Protein AF-A0A0F9B6I9-F1 (afdb_monomer_lite)

Secondary structure (DSSP, 8-state):
--HHHHHHHHHHHHH----HHHHHHHHHS-STTS-HHHHHHHHHHHH-GGGTT-HHHHHHHHHHHTT--TTTS-HHHHHHHHHHHHHHHHHHHHHHHHHHHH-PPPPPPP----S--S----HHHHHHHHHHHHHHHHHHHHHTSEEEEEPTT-SSEEEEEEPPHHHHHHHHHHHHHHHHHTT----HHHHHHHHHHHHHHHHHHHHHHHHHHHHHHHHHHHHHHHHHHHS---GGG----PPPPPPP---HHHHHHHHHHHHHHHTT-

Radius of gyration: 37.31 Å; chains: 1; bounding box: 55×115×75 Å

Sequence (269 aa):
VNDNIALFNEFVKETGNSDFGVFKTINSTDIASMESMQALVTLAVLKTPALAGQEANLKKNFERKYNLDPENVDEAELAINKVGLLQDGEEAKKSLLEVKSKLKMPEPPEETPAVGGPKELTTEEKQSLQTEWGKIAAKIGETYGTIPIPMKDSKEPVLSYQIDGEIQKAAVQGAVAYCVQNQMELNEDNVKRVAGIMQNQLLVKELPNIVHSVFEKARSLTEEQVTALYDNPSPSKNTDTPPTPPVPVLTPEEEGQKKAFDLEMDGRQ

Structure (mmCIF, N/CA/C/O backbone):
data_AF-A0A0F9B6I9-F1
#
_entry.id   AF-A0A0F9B6I9-F1
#
loop_
_atom_site.group_PDB
_atom_site.id
_atom_site.type_symbol
_atom_site.label_atom_id
_atom_site.label_alt_id
_atom_site.label_comp_id
_atom_site.label_asym_id
_atom_site.label_entity_id
_atom_site.label_seq_id
_atom_site.pdbx_PDB_ins_code
_atom_site.Cartn_x
_atom_site.Cartn_y
_atom_site.Cartn_z
_atom_site.occupancy
_atom_site.B_iso_or_equiv
_atom_site.auth_seq_id
_atom_site.auth_comp_id
_atom_site.auth_asym_id
_atom_site.auth_atom_id
_atom_site.pdbx_PDB_model_num
ATOM 1 N N . VAL A 1 1 ? -6.163 13.535 3.202 1.00 48.22 1 VAL A N 1
ATOM 2 C CA . VAL A 1 1 ? -6.416 12.626 2.057 1.00 48.22 1 VAL A CA 1
ATOM 3 C C . VAL A 1 1 ? -5.092 12.490 1.319 1.00 48.22 1 VAL A C 1
ATOM 5 O O . VAL A 1 1 ? -4.362 13.464 1.299 1.00 48.22 1 VAL A O 1
ATOM 8 N N . ASN A 1 2 ? -4.692 11.293 0.883 1.00 69.44 2 ASN A N 1
ATOM 9 C CA . ASN A 1 2 ? -3.365 11.082 0.291 1.00 69.44 2 ASN A CA 1
ATOM 10 C C . ASN A 1 2 ? -3.400 11.538 -1.174 1.00 69.44 2 ASN A C 1
ATOM 12 O O . ASN A 1 2 ? -4.025 10.871 -1.997 1.00 69.44 2 ASN A O 1
ATOM 16 N N . ASP A 1 3 ? -2.768 12.667 -1.483 1.00 69.81 3 ASP A N 1
ATOM 17 C CA . ASP A 1 3 ? -2.822 13.326 -2.799 1.00 69.81 3 ASP A CA 1
ATOM 18 C C . ASP A 1 3 ? -2.385 12.400 -3.949 1.00 69.81 3 ASP A C 1
ATOM 20 O O . ASP A 1 3 ? -2.924 12.464 -5.052 1.00 69.81 3 ASP A O 1
ATOM 24 N N . ASN A 1 4 ? -1.498 11.439 -3.666 1.00 72.06 4 ASN A N 1
ATOM 25 C CA . ASN A 1 4 ? -1.085 10.416 -4.629 1.00 72.06 4 ASN A CA 1
ATOM 26 C C . ASN A 1 4 ? -2.213 9.450 -5.017 1.00 72.06 4 ASN A C 1
ATOM 28 O O . ASN A 1 4 ? -2.235 8.969 -6.145 1.00 72.06 4 ASN A O 1
ATOM 32 N N . ILE A 1 5 ? -3.148 9.163 -4.106 1.00 79.38 5 ILE A N 1
ATOM 33 C CA . ILE A 1 5 ? -4.307 8.304 -4.390 1.00 79.38 5 ILE A CA 1
ATOM 34 C C . ILE A 1 5 ? -5.308 9.059 -5.271 1.00 79.38 5 ILE A C 1
ATOM 36 O O . ILE A 1 5 ? -5.868 8.477 -6.194 1.00 79.38 5 ILE A O 1
ATOM 40 N N . ALA A 1 6 ? -5.501 10.359 -5.029 1.00 79.25 6 ALA A N 1
ATOM 41 C CA . ALA A 1 6 ? -6.373 11.193 -5.856 1.00 79.25 6 ALA A CA 1
ATOM 42 C C . ALA A 1 6 ? -5.828 11.340 -7.288 1.00 79.25 6 ALA A C 1
ATOM 44 O O . ALA A 1 6 ? -6.563 11.120 -8.249 1.00 79.25 6 ALA A O 1
ATOM 45 N N . LEU A 1 7 ? -4.528 11.617 -7.429 1.00 81.19 7 LEU A N 1
ATOM 46 C CA . LEU A 1 7 ? -3.840 11.661 -8.724 1.00 81.19 7 LEU A CA 1
ATOM 47 C C . LEU A 1 7 ? -3.862 10.311 -9.444 1.00 81.19 7 LEU A C 1
ATOM 49 O O . LEU A 1 7 ? -4.037 10.270 -10.659 1.00 81.19 7 LEU A O 1
ATOM 53 N N . PHE A 1 8 ? -3.709 9.208 -8.708 1.00 84.88 8 PHE A N 1
ATOM 54 C CA . PHE A 1 8 ? -3.807 7.877 -9.296 1.00 84.88 8 PHE A CA 1
ATOM 55 C C . PHE A 1 8 ? -5.224 7.586 -9.803 1.00 84.88 8 PHE A C 1
ATOM 57 O O . PHE A 1 8 ? -5.378 7.091 -10.911 1.00 84.88 8 PHE A O 1
ATOM 64 N N . ASN A 1 9 ? -6.265 7.949 -9.053 1.00 82.81 9 ASN A N 1
ATOM 65 C CA . ASN A 1 9 ? -7.647 7.760 -9.499 1.00 82.81 9 ASN A CA 1
ATOM 66 C C . ASN A 1 9 ? -7.968 8.574 -10.765 1.00 82.81 9 ASN A C 1
ATOM 68 O O . ASN A 1 9 ? -8.612 8.047 -11.671 1.00 82.81 9 ASN A O 1
ATOM 72 N N . GLU A 1 10 ? -7.488 9.818 -10.866 1.00 81.88 10 GLU A N 1
ATOM 73 C CA . GLU A 1 10 ? -7.608 10.600 -12.108 1.00 81.88 10 GLU A CA 1
ATOM 74 C C . GLU A 1 10 ? -6.779 9.993 -13.246 1.00 81.88 10 GLU A C 1
ATOM 76 O O . GLU A 1 10 ? -7.248 9.928 -14.377 1.00 81.88 10 GLU A O 1
ATOM 81 N N . PHE A 1 11 ? -5.599 9.440 -12.959 1.00 85.94 11 PHE A N 1
ATOM 82 C CA . PHE A 1 11 ? -4.828 8.693 -13.953 1.00 85.94 11 PHE A CA 1
ATOM 83 C C . PHE A 1 11 ? -5.593 7.493 -14.512 1.00 85.94 11 PHE A C 1
ATOM 85 O O . PHE A 1 11 ? -5.658 7.331 -15.732 1.00 85.94 11 PHE A O 1
ATOM 92 N N . VAL A 1 12 ? -6.219 6.688 -13.652 1.00 86.31 12 VAL A N 1
ATOM 93 C CA . VAL A 1 12 ? -7.050 5.556 -14.086 1.00 86.31 12 VAL A CA 1
ATOM 94 C C . VAL A 1 12 ? -8.232 6.041 -14.927 1.00 86.31 12 VAL A C 1
ATOM 96 O O . VAL A 1 12 ? -8.558 5.421 -15.936 1.00 86.31 12 VAL A O 1
ATOM 99 N N . LYS A 1 13 ? -8.853 7.160 -14.550 1.00 84.56 13 LYS A N 1
ATOM 100 C CA . LYS A 1 13 ? -10.000 7.741 -15.259 1.00 84.56 13 LYS A CA 1
ATOM 101 C C . LYS A 1 13 ? -9.634 8.294 -16.640 1.00 84.56 13 LYS A C 1
ATOM 103 O O . LYS A 1 13 ? -10.346 8.020 -17.600 1.00 84.56 13 LYS A O 1
ATOM 108 N N . GLU A 1 14 ? -8.527 9.023 -16.748 1.00 82.75 14 GLU A N 1
ATOM 109 C CA . GLU A 1 14 ? -8.075 9.644 -18.001 1.00 82.75 14 GLU A CA 1
ATOM 110 C C . GLU A 1 14 ? -7.455 8.637 -18.977 1.00 82.75 14 GLU A C 1
ATOM 112 O O . GLU A 1 14 ? -7.552 8.798 -20.193 1.00 82.75 14 GLU A O 1
ATOM 117 N N . THR A 1 15 ? -6.795 7.597 -18.462 1.00 81.44 15 THR A N 1
ATOM 118 C CA . THR A 1 15 ? -6.011 6.668 -19.295 1.00 81.44 15 THR A CA 1
ATOM 119 C C . THR A 1 15 ? -6.634 5.281 -19.426 1.00 81.44 15 THR A C 1
ATOM 121 O O . THR A 1 15 ? -6.237 4.519 -20.305 1.00 81.44 15 THR A O 1
ATOM 124 N N . GLY A 1 16 ? -7.587 4.924 -18.559 1.00 81.00 16 GLY A N 1
ATOM 125 C CA . GLY A 1 16 ? -8.128 3.566 -18.451 1.00 81.00 16 GLY A CA 1
ATOM 126 C C . GLY A 1 16 ? -7.123 2.542 -17.909 1.00 81.00 16 GLY A C 1
ATOM 127 O O . GLY A 1 16 ? -7.419 1.347 -17.898 1.00 81.00 16 GLY A O 1
ATOM 128 N N . ASN A 1 17 ? -5.934 2.980 -17.481 1.00 81.69 17 ASN A N 1
ATOM 129 C CA . ASN A 1 17 ? -4.853 2.113 -17.040 1.00 81.69 17 ASN A CA 1
ATOM 130 C C . ASN A 1 17 ? -4.750 2.108 -15.509 1.00 81.69 17 ASN A C 1
ATOM 132 O O . ASN A 1 17 ? -4.523 3.143 -14.891 1.00 81.69 17 ASN A O 1
ATOM 136 N N . SER A 1 18 ? -4.901 0.931 -14.899 1.00 84.38 18 SER A N 1
ATOM 137 C CA . SER A 1 18 ? -4.807 0.725 -13.448 1.00 84.38 18 SER A CA 1
ATOM 138 C C . SER A 1 18 ? -3.420 0.292 -12.966 1.00 84.38 18 SER A C 1
ATOM 140 O O . SER A 1 18 ? -3.276 -0.115 -11.813 1.00 84.38 18 SER A O 1
ATOM 142 N N . ASP A 1 19 ? -2.402 0.332 -13.824 1.00 82.88 19 ASP A N 1
ATOM 143 C CA . ASP A 1 19 ? -1.039 -0.022 -13.451 1.00 82.88 19 ASP A CA 1
ATOM 144 C C . ASP A 1 19 ? -0.360 1.117 -12.676 1.00 82.88 19 ASP A C 1
ATOM 146 O O . ASP A 1 19 ? -0.088 2.210 -13.189 1.00 82.88 19 ASP A O 1
ATOM 150 N N . PHE A 1 20 ? -0.061 0.847 -11.406 1.00 82.25 20 PHE A N 1
ATOM 151 C CA . PHE A 1 20 ? 0.582 1.820 -10.526 1.00 82.25 20 PHE A CA 1
ATOM 152 C C . PHE A 1 20 ? 2.050 2.089 -10.901 1.00 82.25 20 PHE A C 1
ATOM 154 O O . PHE A 1 20 ? 2.570 3.170 -10.620 1.00 82.25 20 PHE A O 1
ATOM 161 N N . GLY A 1 21 ? 2.733 1.138 -11.545 1.00 82.00 21 GLY A N 1
ATOM 162 C CA . GLY A 1 21 ? 4.111 1.287 -12.015 1.00 82.00 21 GLY A CA 1
ATOM 163 C C . GLY A 1 21 ? 4.232 2.289 -13.165 1.00 82.00 21 GLY A C 1
ATOM 164 O O . GLY A 1 21 ? 5.115 3.155 -13.138 1.00 82.00 21 GLY A O 1
ATOM 165 N N . VAL A 1 22 ? 3.306 2.239 -14.124 1.00 82.75 22 VAL A N 1
ATOM 166 C CA . VAL A 1 22 ? 3.202 3.208 -15.227 1.00 82.75 22 VAL A CA 1
ATOM 167 C C . VAL A 1 22 ? 2.864 4.593 -14.689 1.00 82.75 22 VAL A C 1
ATOM 169 O O . VAL A 1 22 ? 3.555 5.558 -15.018 1.00 82.75 22 VAL A O 1
ATOM 172 N N . PHE A 1 23 ? 1.870 4.689 -13.799 1.00 86.44 23 PHE A N 1
ATOM 173 C CA . PHE A 1 23 ? 1.540 5.941 -13.116 1.00 86.44 23 PHE A CA 1
ATOM 174 C C . PHE A 1 23 ? 2.760 6.540 -12.412 1.00 86.44 23 PHE A C 1
ATOM 176 O O . PHE A 1 23 ? 3.093 7.710 -12.610 1.00 86.44 23 PHE A O 1
ATOM 183 N N . LYS A 1 24 ? 3.465 5.729 -11.615 1.00 85.25 24 LYS A N 1
ATOM 184 C CA . LYS A 1 24 ? 4.650 6.171 -10.880 1.00 85.25 24 LYS A CA 1
ATOM 185 C C . LYS A 1 24 ? 5.739 6.653 -11.833 1.00 85.25 24 LYS A C 1
ATOM 187 O O . LYS A 1 24 ? 6.321 7.705 -11.582 1.00 85.25 24 LYS A O 1
ATOM 192 N N . THR A 1 25 ? 5.989 5.935 -12.924 1.00 84.00 25 THR A N 1
ATOM 193 C CA . THR A 1 25 ? 6.987 6.310 -13.937 1.00 84.00 25 THR A CA 1
ATOM 194 C C . THR A 1 25 ? 6.638 7.649 -14.591 1.00 84.00 25 THR A C 1
ATOM 196 O O . THR A 1 25 ? 7.467 8.551 -14.625 1.00 84.00 25 THR A O 1
ATOM 199 N N . ILE A 1 26 ? 5.391 7.844 -15.023 1.00 85.06 26 ILE A N 1
ATOM 200 C CA . ILE A 1 26 ? 4.946 9.098 -15.654 1.00 85.06 26 ILE A CA 1
ATOM 201 C C . ILE A 1 26 ? 5.006 10.271 -14.662 1.00 85.06 26 ILE A C 1
ATOM 203 O O . ILE A 1 26 ? 5.469 11.363 -15.003 1.00 85.06 26 ILE A O 1
ATOM 207 N N . ASN A 1 27 ? 4.571 10.059 -13.418 1.00 82.94 27 ASN A N 1
ATOM 208 C CA . ASN A 1 27 ? 4.441 11.140 -12.446 1.00 82.94 27 ASN A CA 1
ATOM 209 C C . ASN A 1 27 ? 5.788 11.534 -11.809 1.00 82.94 27 ASN A C 1
ATOM 211 O O . ASN A 1 27 ? 6.085 12.723 -11.688 1.00 82.94 27 ASN A O 1
ATOM 215 N N . SER A 1 28 ? 6.634 10.557 -11.463 1.00 80.38 28 SER A N 1
ATOM 216 C CA . SER A 1 28 ? 7.896 10.793 -10.739 1.00 80.38 28 SER A CA 1
ATOM 217 C C . SER A 1 28 ? 9.118 11.021 -11.627 1.00 80.38 28 SER A C 1
ATOM 219 O O . SER A 1 28 ? 10.093 11.606 -11.162 1.00 80.38 28 SER A O 1
ATOM 221 N N . THR A 1 29 ? 9.089 10.591 -12.891 1.00 83.00 29 THR A N 1
ATOM 222 C CA . THR A 1 29 ? 10.205 10.798 -13.822 1.00 83.00 29 THR A CA 1
ATOM 223 C C . THR A 1 29 ? 10.032 12.100 -14.604 1.00 83.00 29 THR A C 1
ATOM 225 O O . THR A 1 29 ? 8.918 12.497 -14.968 1.00 83.00 29 THR A O 1
ATOM 228 N N . ASP A 1 30 ? 11.145 12.781 -14.871 1.00 86.50 30 ASP A N 1
ATOM 229 C CA . ASP A 1 30 ? 11.189 13.855 -15.858 1.00 86.50 30 ASP A CA 1
ATOM 230 C C . ASP A 1 30 ? 11.130 13.245 -17.269 1.00 86.50 30 ASP A C 1
ATOM 232 O O . ASP A 1 30 ? 12.075 12.622 -17.746 1.00 86.50 30 ASP A O 1
ATOM 236 N N . ILE A 1 31 ? 9.976 13.380 -17.928 1.00 85.88 31 ILE A N 1
ATOM 237 C CA . ILE A 1 31 ? 9.705 12.741 -19.224 1.00 85.88 31 ILE A CA 1
ATOM 238 C C . ILE A 1 31 ? 10.594 13.331 -20.328 1.00 85.88 31 ILE A C 1
ATOM 240 O O . ILE A 1 31 ? 10.939 12.623 -21.273 1.00 85.88 31 ILE A O 1
ATOM 244 N N . ALA A 1 32 ? 11.010 14.596 -20.206 1.00 84.19 32 ALA A N 1
ATOM 245 C CA . ALA A 1 32 ? 11.866 15.236 -21.202 1.00 84.19 32 ALA A CA 1
ATOM 246 C C . ALA A 1 32 ? 13.260 14.583 -21.263 1.00 84.19 32 ALA A C 1
ATOM 248 O O . ALA A 1 32 ? 13.809 14.385 -22.351 1.00 84.19 32 ALA A O 1
ATOM 249 N N . SER A 1 33 ? 13.795 14.184 -20.105 1.00 85.44 33 SER A N 1
ATOM 250 C CA . SER A 1 33 ? 15.092 13.508 -19.974 1.00 85.44 33 SER A CA 1
ATOM 251 C C . SER A 1 33 ? 15.019 11.976 -20.038 1.00 85.44 33 SER A C 1
ATOM 253 O O . SER A 1 33 ? 16.053 11.316 -19.955 1.00 85.44 33 SER A O 1
ATOM 255 N N . MET A 1 34 ? 13.830 11.393 -20.233 1.00 88.69 34 MET A N 1
ATOM 256 C CA . MET A 1 34 ? 13.657 9.943 -20.368 1.00 88.69 34 MET A CA 1
ATOM 257 C C . MET A 1 34 ? 14.364 9.405 -21.624 1.00 88.69 34 MET A C 1
ATOM 259 O O . MET A 1 34 ? 14.383 10.051 -22.672 1.00 88.69 34 MET A O 1
ATOM 263 N N . GLU A 1 35 ? 14.923 8.197 -21.562 1.00 92.31 35 GLU A N 1
ATOM 264 C CA . GLU A 1 35 ? 15.479 7.551 -22.755 1.00 92.31 35 GLU A CA 1
ATOM 265 C C . GLU A 1 35 ? 14.371 7.186 -23.759 1.00 92.31 35 GLU A C 1
ATOM 267 O O . GLU A 1 35 ? 13.307 6.699 -23.377 1.00 92.31 35 GLU A O 1
ATOM 272 N N . SER A 1 36 ? 14.625 7.353 -25.062 1.00 91.25 36 SER A N 1
ATOM 273 C CA . SER A 1 36 ? 13.645 7.100 -26.135 1.00 91.25 36 SER A CA 1
ATOM 274 C C . SER A 1 36 ? 13.056 5.686 -26.110 1.00 91.25 36 SER A C 1
ATOM 276 O O . SER A 1 36 ? 11.851 5.506 -26.283 1.00 91.25 36 SER A O 1
ATOM 278 N N . MET A 1 37 ? 13.886 4.679 -25.823 1.00 91.38 37 MET A N 1
ATOM 279 C CA . MET A 1 37 ? 13.437 3.291 -25.678 1.00 91.38 37 MET A CA 1
ATOM 280 C C . MET A 1 37 ? 12.486 3.127 -24.485 1.00 91.38 37 MET A C 1
ATOM 282 O O . MET A 1 37 ? 11.446 2.479 -24.589 1.00 91.38 37 MET A O 1
ATOM 286 N N . GLN A 1 38 ? 12.819 3.742 -23.350 1.00 91.00 38 GLN A N 1
ATOM 287 C CA . GLN A 1 38 ? 11.993 3.692 -22.148 1.00 91.00 38 GLN A CA 1
ATOM 288 C C . GLN A 1 38 ? 10.663 4.433 -22.347 1.00 91.00 38 GLN A C 1
ATOM 290 O O . GLN A 1 38 ? 9.624 3.938 -21.905 1.00 91.00 38 GLN A O 1
ATOM 295 N N . ALA A 1 39 ? 10.669 5.564 -23.058 1.00 91.06 39 ALA A N 1
ATOM 296 C CA . ALA A 1 39 ? 9.458 6.304 -23.408 1.00 91.06 39 ALA A CA 1
ATOM 297 C C . ALA A 1 39 ? 8.510 5.462 -24.278 1.00 91.06 39 ALA A C 1
ATOM 299 O O . ALA A 1 39 ? 7.310 5.405 -24.006 1.00 91.06 39 ALA A O 1
ATOM 300 N N . LEU A 1 40 ? 9.045 4.737 -25.266 1.00 91.94 40 LEU A N 1
ATOM 301 C CA . LEU A 1 40 ? 8.261 3.839 -26.120 1.00 91.94 40 LEU A CA 1
ATOM 302 C C . LEU A 1 40 ? 7.634 2.679 -25.346 1.00 91.94 40 LEU A C 1
ATOM 304 O O . LEU A 1 40 ? 6.446 2.403 -25.511 1.00 91.94 40 LEU A O 1
ATOM 308 N N . VAL A 1 41 ? 8.407 2.026 -24.475 1.00 92.31 41 VAL A N 1
ATOM 309 C CA . VAL A 1 41 ? 7.897 0.939 -23.626 1.00 92.31 41 VAL A CA 1
ATOM 310 C C . VAL A 1 41 ? 6.814 1.459 -22.682 1.00 92.31 41 VAL A C 1
ATOM 312 O O . VAL A 1 41 ? 5.734 0.876 -22.613 1.00 92.31 41 VAL A O 1
ATOM 315 N N . THR A 1 42 ? 7.054 2.595 -22.025 1.00 89.25 42 THR A N 1
ATOM 316 C CA . THR A 1 42 ? 6.089 3.209 -21.099 1.00 89.25 42 THR A CA 1
ATOM 317 C C . THR A 1 42 ? 4.790 3.579 -21.818 1.00 89.25 42 THR A C 1
ATOM 319 O O . THR A 1 42 ? 3.706 3.295 -21.313 1.00 89.25 42 THR A O 1
ATOM 322 N N . LEU A 1 43 ? 4.871 4.140 -23.030 1.00 91.75 43 LEU A N 1
ATOM 323 C CA . LEU A 1 43 ? 3.693 4.445 -23.843 1.00 91.75 43 LEU A CA 1
ATOM 324 C C . LEU A 1 43 ? 2.950 3.180 -24.300 1.00 91.75 43 LEU A C 1
ATOM 326 O O . LEU A 1 43 ? 1.720 3.178 -24.351 1.00 91.75 43 LEU A O 1
ATOM 330 N N . ALA A 1 44 ? 3.672 2.112 -24.642 1.00 90.19 44 ALA A N 1
ATOM 331 C CA . ALA A 1 44 ? 3.072 0.850 -25.066 1.00 90.19 44 ALA A CA 1
ATOM 332 C C . ALA A 1 44 ? 2.267 0.197 -23.933 1.00 90.19 44 ALA A C 1
ATOM 334 O O . ALA A 1 44 ? 1.124 -0.206 -24.161 1.00 90.19 44 ALA A O 1
ATOM 335 N N . VAL A 1 45 ? 2.819 0.162 -22.714 1.00 89.31 45 VAL A N 1
ATOM 336 C CA . VAL A 1 45 ? 2.096 -0.325 -21.526 1.00 89.31 45 VAL A CA 1
ATOM 337 C C . VAL A 1 45 ? 0.938 0.610 -21.181 1.00 89.31 45 VAL A C 1
ATOM 339 O O . VAL A 1 45 ? -0.147 0.135 -20.853 1.00 89.31 45 VAL A O 1
ATOM 342 N N . LEU A 1 46 ? 1.115 1.929 -21.330 1.00 89.00 46 LEU A N 1
ATOM 343 C CA . LEU A 1 46 ? 0.038 2.894 -21.112 1.00 89.00 46 LEU A CA 1
ATOM 344 C C . LEU A 1 46 ? -1.170 2.615 -22.020 1.00 89.00 46 LEU A C 1
ATOM 346 O O . LEU A 1 46 ? -2.290 2.527 -21.525 1.00 89.00 46 LEU A O 1
ATOM 350 N N . LYS A 1 47 ? -0.934 2.443 -23.328 1.00 88.00 47 LYS A N 1
ATOM 351 C CA . LYS A 1 47 ? -1.978 2.177 -24.336 1.00 88.00 47 LYS A CA 1
ATOM 352 C C . LYS A 1 47 ? -2.565 0.769 -24.242 1.00 88.00 47 LYS A C 1
ATOM 354 O O . LYS A 1 47 ? -3.706 0.565 -24.643 1.00 88.00 47 LYS A O 1
ATOM 359 N N . THR A 1 48 ? -1.786 -0.197 -23.755 1.00 88.94 48 THR A N 1
ATOM 360 C CA . THR A 1 48 ? -2.196 -1.601 -23.644 1.00 88.94 48 THR A CA 1
ATOM 361 C C . THR A 1 48 ? -1.854 -2.132 -22.249 1.00 88.94 48 THR A C 1
ATOM 363 O O . THR A 1 48 ? -0.810 -2.766 -22.075 1.00 88.94 48 THR A O 1
ATOM 366 N N . PRO A 1 49 ? -2.736 -1.927 -21.250 1.00 84.00 49 PRO A N 1
ATOM 367 C CA . PRO A 1 49 ? -2.463 -2.300 -19.858 1.00 84.00 49 PRO A CA 1
ATOM 368 C C . PRO A 1 49 ? -2.131 -3.787 -19.658 1.00 84.00 49 PRO A C 1
ATOM 370 O O . PRO A 1 49 ? -1.385 -4.142 -18.754 1.00 84.00 49 PRO A O 1
ATOM 373 N N . ALA A 1 50 ? -2.625 -4.667 -20.537 1.00 85.62 50 ALA A N 1
ATOM 374 C CA . ALA A 1 50 ? -2.327 -6.102 -20.515 1.00 85.62 50 ALA A CA 1
ATOM 375 C C . ALA A 1 50 ? -0.836 -6.446 -20.722 1.00 85.62 50 ALA A C 1
ATOM 377 O O . ALA A 1 50 ? -0.438 -7.587 -20.495 1.00 85.62 50 ALA A O 1
ATOM 378 N N . LEU A 1 51 ? -0.020 -5.486 -21.169 1.00 85.19 51 LEU A N 1
ATOM 379 C CA . LEU A 1 51 ? 1.423 -5.648 -21.364 1.00 85.19 51 LEU A CA 1
ATOM 380 C C . LEU A 1 51 ? 2.246 -5.233 -20.133 1.00 85.19 51 LEU A C 1
ATOM 382 O O . LEU A 1 51 ? 3.475 -5.293 -20.181 1.00 85.19 51 LEU A O 1
ATOM 386 N N . ALA A 1 52 ? 1.596 -4.822 -19.040 1.00 84.31 52 ALA A N 1
ATOM 387 C CA . ALA A 1 52 ? 2.266 -4.554 -17.771 1.00 84.31 52 ALA A CA 1
ATOM 388 C C . ALA A 1 52 ? 3.014 -5.801 -17.266 1.00 84.31 52 ALA A C 1
ATOM 390 O O . ALA A 1 52 ? 2.521 -6.928 -17.376 1.00 84.31 52 ALA A O 1
ATOM 391 N N . GLY A 1 53 ? 4.232 -5.615 -16.753 1.00 83.25 53 GLY A N 1
ATOM 392 C CA . GLY A 1 53 ? 5.127 -6.708 -16.360 1.00 83.25 53 GLY A CA 1
ATOM 393 C C . GLY A 1 53 ? 5.845 -7.398 -17.530 1.00 83.25 53 GLY A C 1
ATOM 394 O O . GLY A 1 53 ? 6.615 -8.336 -17.311 1.00 83.25 53 GLY A O 1
ATOM 395 N N . GLN A 1 54 ? 5.609 -6.966 -18.777 1.00 89.00 54 GLN A N 1
ATOM 396 C CA . GLN A 1 54 ? 6.284 -7.470 -19.981 1.00 89.00 54 GLN A CA 1
ATOM 397 C C . GLN A 1 54 ? 7.234 -6.436 -20.607 1.00 89.00 54 GLN A C 1
ATOM 399 O O . GLN A 1 54 ? 7.582 -6.532 -21.787 1.00 89.00 54 GLN A O 1
ATOM 404 N N . GLU A 1 55 ? 7.701 -5.461 -19.830 1.00 87.50 55 GLU A N 1
ATOM 405 C CA . GLU A 1 55 ? 8.531 -4.341 -20.288 1.00 87.50 55 GLU A CA 1
ATOM 406 C C . GLU A 1 55 ? 9.826 -4.825 -20.951 1.00 87.50 55 GLU A C 1
ATOM 408 O O . GLU A 1 55 ? 10.252 -4.282 -21.969 1.00 87.50 55 GLU A O 1
ATOM 413 N N . ALA A 1 56 ? 10.422 -5.902 -20.430 1.00 89.88 56 ALA A N 1
ATOM 414 C CA . ALA A 1 56 ? 11.608 -6.519 -21.018 1.00 89.88 56 ALA A CA 1
ATOM 415 C C . ALA A 1 56 ? 11.333 -7.124 -22.409 1.00 89.88 56 ALA A C 1
ATOM 417 O O . ALA A 1 56 ? 12.176 -7.030 -23.302 1.00 89.88 56 ALA A O 1
ATOM 418 N N . ASN A 1 57 ? 10.151 -7.714 -22.619 1.00 89.56 57 ASN A N 1
ATOM 419 C CA . ASN A 1 57 ? 9.753 -8.268 -23.917 1.00 89.56 57 ASN A CA 1
ATOM 420 C C . ASN A 1 57 ? 9.411 -7.158 -24.913 1.00 89.56 57 ASN A C 1
ATOM 422 O O . ASN A 1 57 ? 9.767 -7.259 -26.086 1.00 89.56 57 ASN A O 1
ATOM 426 N N . LEU A 1 58 ? 8.773 -6.083 -24.444 1.00 89.25 58 LEU A N 1
ATOM 427 C CA . LEU A 1 58 ? 8.518 -4.882 -25.238 1.00 89.25 58 LEU A CA 1
ATOM 428 C C . LEU A 1 58 ? 9.817 -4.214 -25.682 1.00 89.25 58 LEU A C 1
ATOM 430 O O . LEU A 1 58 ? 9.961 -3.892 -26.858 1.00 89.25 58 LEU A O 1
ATOM 434 N N . LYS A 1 59 ? 10.788 -4.078 -24.774 1.00 90.50 59 LYS A N 1
ATOM 435 C CA . LYS A 1 59 ? 12.117 -3.554 -25.096 1.00 90.50 59 LYS A CA 1
ATOM 436 C C . LYS A 1 59 ? 12.785 -4.383 -26.196 1.00 90.50 59 LYS A C 1
ATOM 438 O O . LYS A 1 59 ? 13.165 -3.823 -27.217 1.00 90.50 59 LYS A O 1
ATOM 443 N N . LYS A 1 60 ? 12.811 -5.714 -26.054 1.00 89.56 60 LYS A N 1
ATOM 444 C CA . LYS A 1 60 ? 13.332 -6.624 -27.093 1.00 89.56 60 LYS A CA 1
ATOM 445 C C . LYS A 1 60 ? 12.568 -6.525 -28.415 1.00 89.56 60 LYS A C 1
ATOM 447 O O . LYS A 1 60 ? 13.160 -6.657 -29.483 1.00 89.56 60 LYS A O 1
ATOM 452 N N . ASN A 1 61 ? 11.252 -6.315 -28.371 1.00 89.69 61 ASN A N 1
ATOM 453 C CA . ASN A 1 61 ? 10.446 -6.118 -29.574 1.00 89.69 61 ASN A CA 1
ATOM 454 C C . ASN A 1 61 ? 10.863 -4.835 -30.307 1.00 89.69 61 ASN A C 1
ATOM 456 O O . ASN A 1 61 ? 11.114 -4.884 -31.507 1.00 89.69 61 ASN A O 1
ATOM 460 N N . PHE A 1 62 ? 11.029 -3.721 -29.589 1.00 91.38 62 PHE A N 1
ATOM 461 C CA . PHE A 1 62 ? 11.502 -2.468 -30.175 1.00 91.38 62 PHE A CA 1
ATOM 462 C C . PHE A 1 62 ? 12.952 -2.552 -30.663 1.00 91.38 62 PHE A C 1
ATOM 464 O O . PHE A 1 62 ? 13.242 -2.075 -31.755 1.00 91.38 62 PHE A O 1
ATOM 471 N N . GLU A 1 63 ? 13.844 -3.216 -29.927 1.00 88.75 63 GLU A N 1
ATOM 472 C CA . GLU A 1 63 ? 15.217 -3.490 -30.378 1.00 88.75 63 GLU A CA 1
ATOM 473 C C . GLU A 1 63 ? 15.237 -4.245 -31.713 1.00 88.75 63 GLU A C 1
ATOM 475 O O . GLU A 1 63 ? 16.004 -3.891 -32.607 1.00 88.75 63 GLU A O 1
ATOM 480 N N . ARG A 1 64 ? 14.333 -5.219 -31.894 1.00 88.19 64 ARG A N 1
ATOM 481 C CA . ARG A 1 64 ? 14.142 -5.915 -33.176 1.00 88.19 64 ARG A CA 1
ATOM 482 C C . ARG A 1 64 ? 13.486 -5.034 -34.240 1.00 88.19 64 ARG A C 1
ATOM 484 O O . ARG A 1 64 ? 13.912 -5.081 -35.387 1.00 88.19 64 ARG A O 1
ATOM 491 N N . LYS A 1 65 ? 12.472 -4.235 -33.881 1.00 88.69 65 LYS A N 1
ATOM 492 C CA . LYS A 1 65 ? 11.754 -3.326 -34.798 1.00 88.69 65 LYS A CA 1
ATOM 493 C C . LYS A 1 65 ? 12.708 -2.322 -35.445 1.00 88.69 65 LYS A C 1
ATOM 495 O O . LYS A 1 65 ? 12.602 -2.082 -36.641 1.00 88.69 65 LYS A O 1
ATOM 500 N N . TYR A 1 66 ? 13.618 -1.752 -34.658 1.00 88.38 66 TYR A N 1
ATOM 501 C CA . TYR A 1 66 ? 14.608 -0.789 -35.142 1.00 88.38 66 TYR A CA 1
ATOM 502 C C . TYR A 1 66 ? 15.944 -1.436 -35.508 1.00 88.38 66 TYR A C 1
ATOM 504 O O . TYR A 1 66 ? 16.868 -0.710 -35.827 1.00 88.38 66 TYR A O 1
ATOM 512 N N . ASN A 1 67 ? 16.072 -2.765 -35.456 1.00 86.12 67 ASN A N 1
ATOM 513 C CA . ASN A 1 67 ? 17.307 -3.475 -35.792 1.00 86.12 67 ASN A CA 1
ATOM 514 C C . ASN A 1 67 ? 18.553 -2.875 -35.098 1.00 86.12 67 ASN A C 1
ATOM 516 O O . ASN A 1 67 ? 19.500 -2.426 -35.742 1.00 86.12 67 ASN A O 1
ATOM 520 N N . LEU A 1 68 ? 18.511 -2.796 -33.763 1.00 83.81 68 LEU A N 1
ATOM 521 C CA . LEU A 1 68 ? 19.545 -2.149 -32.936 1.00 83.81 68 LEU A CA 1
ATOM 522 C C . LEU A 1 68 ? 20.658 -3.102 -32.487 1.00 83.81 68 LEU A C 1
ATOM 524 O O . LEU A 1 68 ? 21.378 -2.782 -31.544 1.00 83.81 68 LEU A O 1
ATOM 528 N N . ASP A 1 69 ? 20.769 -4.272 -33.112 1.00 83.62 69 ASP A N 1
ATOM 529 C CA . ASP A 1 69 ? 21.727 -5.296 -32.717 1.00 83.62 69 ASP A CA 1
ATOM 530 C C . ASP A 1 69 ? 23.132 -4.973 -33.263 1.00 83.62 69 ASP A C 1
ATOM 532 O O . ASP A 1 69 ? 23.352 -5.078 -34.473 1.00 83.62 69 ASP A O 1
ATOM 536 N N . PRO A 1 70 ? 24.092 -4.589 -32.401 1.00 77.06 70 PRO A N 1
ATOM 537 C CA . PRO A 1 70 ? 25.437 -4.217 -32.830 1.00 77.06 70 PRO A CA 1
ATOM 538 C C . PRO A 1 70 ? 26.261 -5.398 -33.351 1.00 77.06 70 PRO A C 1
ATOM 540 O O . PRO A 1 70 ? 27.302 -5.172 -33.961 1.00 77.06 70 PRO A O 1
ATOM 543 N N . GLU A 1 71 ? 25.834 -6.643 -33.120 1.00 84.44 71 GLU A N 1
ATOM 544 C CA . GLU A 1 71 ? 26.521 -7.826 -33.650 1.00 84.44 71 GLU A CA 1
ATOM 545 C C . GLU A 1 71 ? 26.109 -8.139 -35.095 1.00 84.44 71 GLU A C 1
ATOM 547 O O . GLU A 1 71 ? 26.852 -8.800 -35.820 1.00 84.44 71 GLU A O 1
ATOM 552 N N . ASN A 1 72 ? 24.937 -7.656 -35.519 1.00 78.38 72 ASN A N 1
ATOM 553 C CA . ASN A 1 72 ? 24.304 -8.027 -36.786 1.00 78.38 72 ASN A CA 1
ATOM 554 C C . ASN A 1 72 ? 24.122 -6.849 -37.759 1.00 78.38 72 ASN A C 1
ATOM 556 O O . ASN A 1 72 ? 23.661 -7.061 -38.881 1.00 78.38 72 ASN A O 1
ATOM 560 N N . VAL A 1 73 ? 24.473 -5.627 -37.350 1.00 82.69 73 VAL A N 1
ATOM 561 C CA . VAL A 1 73 ? 24.287 -4.393 -38.127 1.00 82.69 73 VAL A CA 1
ATOM 562 C C . VAL A 1 73 ? 25.565 -3.568 -38.084 1.00 82.69 73 VAL A C 1
ATOM 564 O O . VAL A 1 73 ? 26.186 -3.433 -37.029 1.00 82.69 73 VAL A O 1
ATOM 567 N N . ASP A 1 74 ? 25.967 -3.011 -39.226 1.00 87.25 74 ASP A N 1
ATOM 568 C CA . ASP A 1 74 ? 27.143 -2.148 -39.272 1.00 87.25 74 ASP A CA 1
ATOM 569 C C . ASP A 1 74 ? 26.926 -0.832 -38.498 1.00 87.25 74 ASP A C 1
ATOM 571 O O . ASP A 1 74 ? 25.804 -0.395 -38.244 1.00 87.25 74 ASP A O 1
ATOM 575 N N . GLU A 1 75 ? 28.017 -0.189 -38.080 1.00 82.19 75 GLU A N 1
ATOM 576 C CA . GLU A 1 75 ? 27.960 0.980 -37.194 1.00 82.19 75 GLU A CA 1
ATOM 577 C C . GLU A 1 75 ? 27.239 2.189 -37.825 1.00 82.19 75 GLU A C 1
ATOM 579 O O . GLU A 1 75 ? 26.580 2.961 -37.120 1.00 82.19 75 GLU A O 1
ATOM 584 N N . ALA A 1 76 ? 27.317 2.341 -39.152 1.00 80.31 76 ALA A N 1
ATOM 585 C CA . ALA A 1 76 ? 26.678 3.438 -39.873 1.00 80.31 76 ALA A CA 1
ATOM 586 C C . ALA A 1 76 ? 25.161 3.219 -39.993 1.00 80.31 76 ALA A C 1
ATOM 588 O O . ALA A 1 76 ? 24.375 4.139 -39.753 1.00 80.31 76 ALA A O 1
ATOM 589 N N . GLU A 1 77 ? 24.741 1.995 -40.297 1.00 80.81 77 GLU A N 1
ATOM 590 C CA . GLU A 1 77 ? 23.344 1.582 -40.359 1.00 80.81 77 GLU A CA 1
ATOM 591 C C . GLU A 1 77 ? 22.708 1.575 -38.961 1.00 80.81 77 GLU A C 1
ATOM 593 O O . GLU A 1 77 ? 21.587 2.051 -38.788 1.00 80.81 77 GLU A O 1
ATOM 598 N N . LEU A 1 78 ? 23.452 1.185 -37.923 1.00 82.75 78 LEU A N 1
ATOM 599 C CA . LEU A 1 78 ? 23.003 1.251 -36.531 1.00 82.75 78 LEU A CA 1
ATOM 600 C C . LEU A 1 78 ? 22.778 2.701 -36.071 1.00 82.75 78 LEU A C 1
ATOM 602 O O . LEU A 1 78 ? 21.820 2.985 -35.344 1.00 82.75 78 LEU A O 1
ATOM 606 N N . ALA A 1 79 ? 23.617 3.642 -36.517 1.00 82.12 79 ALA A N 1
ATOM 607 C CA . ALA A 1 79 ? 23.410 5.068 -36.273 1.00 82.12 79 ALA A CA 1
ATOM 608 C C . ALA A 1 79 ? 22.148 5.599 -36.975 1.00 82.12 79 ALA A C 1
ATOM 610 O O . ALA A 1 79 ? 21.389 6.350 -36.361 1.00 82.12 79 ALA A O 1
ATOM 611 N N . ILE A 1 80 ? 21.881 5.174 -38.215 1.00 85.00 80 ILE A N 1
ATOM 612 C CA . ILE A 1 80 ? 20.663 5.532 -38.966 1.00 85.00 80 ILE A CA 1
ATOM 613 C C . ILE A 1 80 ? 19.417 4.943 -38.295 1.00 85.00 80 ILE A C 1
ATOM 615 O O . ILE A 1 80 ? 18.432 5.646 -38.075 1.00 85.00 80 ILE A O 1
ATOM 619 N N . ASN A 1 81 ? 19.474 3.681 -37.885 1.00 82.31 81 ASN A N 1
ATOM 620 C CA . ASN A 1 81 ? 18.391 2.985 -37.197 1.00 82.31 81 ASN A CA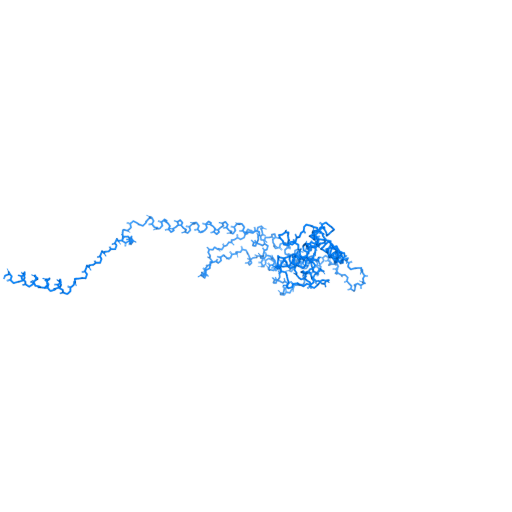 1
ATOM 621 C C . ASN A 1 81 ? 18.028 3.641 -35.857 1.00 82.31 81 ASN A C 1
ATOM 623 O O . ASN A 1 81 ? 16.850 3.766 -35.502 1.00 82.31 81 ASN A O 1
ATOM 627 N N . LYS A 1 82 ? 19.035 4.151 -35.137 1.00 86.12 82 LYS A N 1
ATOM 628 C CA . LYS A 1 82 ? 18.827 4.962 -33.932 1.00 86.12 82 LYS A CA 1
ATOM 629 C C . LYS A 1 82 ? 18.071 6.259 -34.215 1.00 86.12 82 LYS A C 1
ATOM 631 O O . LYS A 1 82 ? 17.363 6.714 -33.325 1.00 86.12 82 LYS A O 1
ATOM 636 N N . VAL A 1 83 ? 18.149 6.838 -35.416 1.00 86.25 83 VAL A N 1
ATOM 637 C CA . VAL A 1 83 ? 17.365 8.040 -35.761 1.00 86.25 83 VAL A CA 1
ATOM 638 C C . VAL A 1 83 ? 15.867 7.744 -35.708 1.00 86.25 83 VAL A C 1
ATOM 640 O O . VAL A 1 83 ? 15.126 8.525 -35.115 1.00 86.25 83 VAL A O 1
ATOM 643 N N . GLY A 1 84 ? 15.427 6.599 -36.240 1.00 83.94 84 GLY A N 1
ATOM 644 C CA . GLY A 1 84 ? 14.024 6.175 -36.160 1.00 83.94 84 GLY A CA 1
ATOM 645 C C . GLY A 1 84 ? 13.567 5.933 -34.718 1.00 83.94 84 GLY A C 1
ATOM 646 O O . GLY A 1 84 ? 12.504 6.399 -34.318 1.00 83.94 84 GLY A O 1
ATOM 647 N N . LEU A 1 85 ? 14.411 5.294 -33.896 1.00 89.88 85 LEU A N 1
ATOM 648 C CA . LEU A 1 85 ? 14.152 5.138 -32.459 1.00 89.88 85 LEU A CA 1
ATOM 649 C C . LEU A 1 85 ? 14.020 6.493 -31.748 1.00 89.88 85 LEU A C 1
ATOM 651 O O . LEU A 1 85 ? 13.166 6.652 -30.876 1.00 89.88 85 LEU A O 1
ATOM 655 N N . LEU A 1 86 ? 14.888 7.451 -32.078 1.00 89.25 86 LEU A N 1
ATOM 656 C CA . LEU A 1 86 ? 14.871 8.782 -31.480 1.00 89.25 86 LEU A CA 1
ATOM 657 C C . LEU A 1 86 ? 13.602 9.542 -31.871 1.00 89.25 86 LEU A C 1
ATOM 659 O O . LEU A 1 86 ? 12.973 10.117 -30.990 1.00 89.25 86 LEU A O 1
ATOM 663 N N . GLN A 1 87 ? 13.195 9.496 -33.143 1.00 90.38 87 GLN A N 1
ATOM 664 C CA . GLN A 1 87 ? 11.963 10.129 -33.626 1.00 90.38 87 GLN A CA 1
ATOM 665 C C . GLN A 1 87 ? 10.719 9.558 -32.936 1.00 90.38 87 GLN A C 1
ATOM 667 O O . GLN A 1 87 ? 10.001 10.304 -32.268 1.00 90.38 87 GLN A O 1
ATOM 672 N N . ASP A 1 88 ? 10.517 8.238 -33.003 1.00 89.69 88 ASP A N 1
ATOM 673 C CA . ASP A 1 88 ? 9.379 7.570 -32.355 1.00 89.69 88 ASP A CA 1
ATOM 674 C C . ASP A 1 88 ? 9.433 7.760 -30.821 1.00 89.69 88 ASP A C 1
ATOM 676 O O . ASP A 1 88 ? 8.406 7.875 -30.150 1.00 89.69 88 ASP A O 1
ATOM 680 N N . GLY A 1 89 ? 10.638 7.835 -30.248 1.00 89.50 89 GLY A N 1
ATOM 681 C CA . GLY A 1 89 ? 10.859 8.135 -28.836 1.00 89.50 89 GLY A CA 1
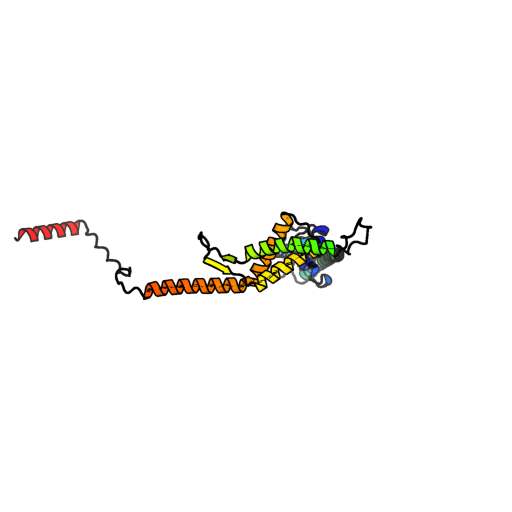ATOM 682 C C . GLY A 1 89 ? 10.446 9.549 -28.433 1.00 89.50 89 GLY A C 1
ATOM 683 O O . GLY A 1 89 ? 9.823 9.715 -27.388 1.00 89.50 89 GLY A O 1
ATOM 684 N N . GLU A 1 90 ? 10.747 10.562 -29.244 1.00 89.69 90 GLU A N 1
ATOM 685 C CA . GLU A 1 90 ? 10.311 11.945 -29.006 1.00 89.69 90 GLU A CA 1
ATOM 686 C C . GLU A 1 90 ? 8.789 12.090 -29.146 1.00 89.69 90 GLU A C 1
ATOM 688 O O . GLU A 1 90 ? 8.147 12.741 -28.317 1.00 89.69 90 GLU A O 1
ATOM 693 N N . GLU A 1 91 ? 8.174 11.409 -30.116 1.00 91.38 91 GLU A N 1
ATOM 694 C CA . GLU A 1 91 ? 6.710 11.325 -30.207 1.00 91.38 91 GLU A CA 1
ATOM 695 C C . GLU A 1 91 ? 6.099 10.656 -28.970 1.00 91.38 91 GLU A C 1
ATOM 697 O O . GLU A 1 91 ? 5.067 11.102 -28.446 1.00 91.38 91 GLU A O 1
ATOM 702 N N . ALA A 1 92 ? 6.758 9.612 -28.459 1.00 90.00 92 ALA A N 1
ATOM 703 C CA . ALA A 1 92 ? 6.326 8.944 -27.246 1.00 90.00 92 ALA A CA 1
ATOM 704 C C . ALA A 1 92 ? 6.453 9.845 -26.015 1.00 90.00 92 ALA A C 1
ATOM 706 O O . ALA A 1 92 ? 5.501 9.941 -25.240 1.00 90.00 92 ALA A O 1
ATOM 707 N N . LYS A 1 93 ? 7.564 10.574 -25.865 1.00 90.81 93 LYS A N 1
ATOM 708 C CA . LYS A 1 93 ? 7.733 11.577 -24.803 1.00 90.81 93 LYS A CA 1
ATOM 709 C C . LYS A 1 93 ? 6.663 12.653 -24.870 1.00 90.81 93 LYS A C 1
ATOM 711 O O . LYS A 1 93 ? 6.069 12.969 -23.844 1.00 90.81 93 LYS A O 1
ATOM 716 N N . LYS A 1 94 ? 6.376 13.183 -26.061 1.00 91.38 94 LYS A N 1
ATOM 717 C CA . LYS A 1 94 ? 5.320 14.182 -26.255 1.00 91.38 94 LYS A CA 1
ATOM 718 C C . LYS A 1 94 ? 3.957 13.633 -25.831 1.00 91.38 94 LYS A C 1
ATOM 720 O O . LYS A 1 94 ? 3.250 14.292 -25.077 1.00 91.38 94 LYS A O 1
ATOM 725 N N . SER A 1 95 ? 3.634 12.402 -26.226 1.00 88.50 95 SER A N 1
ATOM 726 C CA . SER A 1 95 ? 2.389 11.730 -25.828 1.00 88.50 95 SER A CA 1
ATOM 727 C C . SER A 1 95 ? 2.300 11.525 -24.309 1.00 88.50 95 SER A C 1
ATOM 729 O O . SER A 1 95 ? 1.257 11.759 -23.703 1.00 88.50 95 SER A O 1
ATOM 731 N N . LEU A 1 96 ? 3.398 11.114 -23.668 1.00 88.69 96 LEU A N 1
ATOM 732 C CA . LEU A 1 96 ? 3.461 10.931 -22.216 1.00 88.69 96 LEU A CA 1
ATOM 733 C C . LEU A 1 96 ? 3.390 12.270 -21.464 1.00 88.69 96 LEU A C 1
ATOM 735 O O . LEU A 1 96 ? 2.759 12.337 -20.411 1.00 88.69 96 LEU A O 1
ATOM 739 N N . LEU A 1 97 ? 3.981 13.341 -22.004 1.00 88.31 97 LEU A N 1
ATOM 740 C CA . LEU A 1 97 ? 3.862 14.705 -21.479 1.00 88.31 97 LEU A CA 1
ATOM 741 C C . LEU A 1 97 ? 2.435 15.236 -21.604 1.00 88.31 97 LEU A C 1
ATOM 743 O O . LEU A 1 97 ? 1.938 15.849 -20.664 1.00 88.31 97 LEU A O 1
ATOM 747 N N . GLU A 1 98 ? 1.754 14.972 -22.719 1.00 88.19 98 GLU A N 1
ATOM 748 C CA . GLU A 1 98 ? 0.339 15.307 -22.885 1.00 88.19 98 GLU A CA 1
ATOM 749 C C . GLU A 1 98 ? -0.509 14.604 -21.823 1.00 88.19 98 GLU A C 1
ATOM 751 O O . GLU A 1 98 ? -1.313 15.258 -21.162 1.00 88.19 98 GLU A O 1
ATOM 756 N N . VAL A 1 99 ? -0.273 13.312 -21.578 1.00 85.38 99 VAL A N 1
ATOM 757 C CA . VAL A 1 99 ? -0.942 12.575 -20.496 1.00 85.38 99 VAL A CA 1
ATOM 758 C C . VAL A 1 99 ? -0.611 13.201 -19.143 1.00 85.38 99 VAL A C 1
ATOM 760 O O . VAL A 1 99 ? -1.526 13.585 -18.426 1.00 85.38 99 VAL A O 1
ATOM 763 N N . LYS A 1 100 ? 0.670 13.417 -18.821 1.00 84.19 100 LYS A N 1
ATOM 764 C CA . LYS A 1 100 ? 1.098 14.050 -17.561 1.00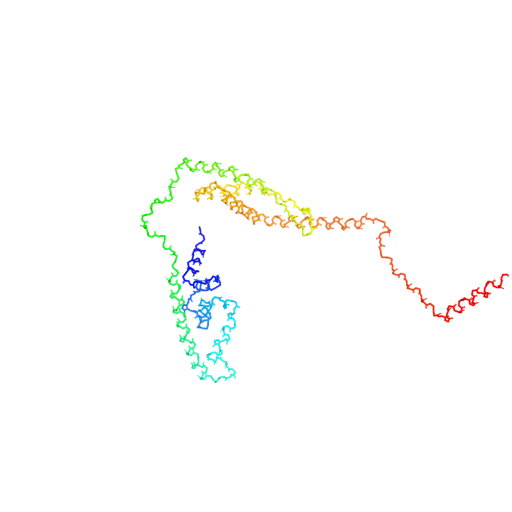 84.19 100 LYS A CA 1
ATOM 765 C C . LYS A 1 100 ? 0.495 15.443 -17.357 1.00 84.19 100 LYS A C 1
ATOM 767 O O . LYS A 1 100 ? 0.141 15.788 -16.240 1.00 84.19 100 LYS A O 1
ATOM 772 N N . SER A 1 101 ? 0.344 16.232 -18.418 1.00 84.19 101 SER A N 1
ATOM 773 C CA . SER A 1 101 ? -0.258 17.570 -18.347 1.00 84.19 101 SER A CA 1
ATOM 774 C C . SER A 1 101 ? -1.778 17.550 -18.144 1.00 84.19 101 SER A C 1
ATOM 776 O O . SER A 1 101 ? -2.326 18.502 -17.586 1.00 84.19 101 SER A O 1
ATOM 778 N N . LYS A 1 102 ? -2.450 16.468 -18.563 1.00 82.56 102 LYS A N 1
ATOM 779 C CA . LYS A 1 102 ? -3.869 16.204 -18.272 1.00 82.56 102 LYS A CA 1
ATOM 780 C C . LYS A 1 102 ? -4.084 15.685 -16.855 1.00 82.56 102 LYS A C 1
ATOM 782 O O . LYS A 1 102 ? -5.138 15.940 -16.284 1.00 82.56 102 LYS A O 1
ATOM 787 N N . LEU A 1 103 ? -3.078 15.029 -16.268 1.00 74.94 103 LEU A N 1
ATOM 788 C CA . LEU A 1 103 ? -3.040 14.669 -14.848 1.00 74.94 103 LEU A CA 1
ATOM 789 C C . LEU A 1 103 ? -2.828 15.919 -13.994 1.00 74.94 103 LEU A C 1
ATOM 791 O O . LEU A 1 103 ? -1.781 16.131 -13.383 1.00 74.94 103 LEU A O 1
ATOM 795 N N . LYS A 1 104 ? -3.838 16.777 -13.954 1.00 67.25 104 LYS A N 1
ATOM 796 C CA . LYS A 1 104 ? -3.917 17.804 -12.930 1.00 67.25 104 LYS A CA 1
ATOM 797 C C . LYS A 1 104 ? -4.459 17.150 -11.672 1.00 67.25 104 LYS A C 1
ATOM 799 O O . LYS A 1 104 ? -5.363 16.318 -11.731 1.00 67.25 104 LYS A O 1
ATOM 804 N N . MET A 1 105 ? -3.915 17.547 -10.523 1.00 61.59 105 MET A N 1
ATOM 805 C CA . MET A 1 105 ? -4.664 17.394 -9.282 1.00 61.59 105 MET A CA 1
ATOM 806 C C . MET A 1 105 ? -6.019 18.054 -9.555 1.00 61.59 105 MET A C 1
ATOM 808 O O . MET A 1 105 ? -5.994 19.178 -10.069 1.00 61.59 105 MET A O 1
ATOM 812 N N . PRO A 1 106 ? -7.157 17.369 -9.345 1.00 54.38 106 PRO A N 1
ATOM 813 C CA . PRO A 1 106 ? -8.446 17.980 -9.610 1.00 54.38 106 PRO A CA 1
ATOM 814 C C . PRO A 1 106 ? -8.445 19.326 -8.894 1.00 54.38 106 PRO A C 1
ATOM 816 O O . PRO A 1 106 ? -8.208 19.377 -7.682 1.00 54.38 106 PRO A O 1
ATOM 819 N N . GLU A 1 107 ? -8.602 20.412 -9.660 1.00 45.44 107 GLU A N 1
ATOM 820 C CA . GLU A 1 107 ? -8.915 21.694 -9.050 1.00 45.44 107 GLU A CA 1
ATOM 821 C C . GLU A 1 107 ? -10.130 21.400 -8.169 1.00 45.44 107 GLU A C 1
ATOM 823 O O . GLU A 1 107 ? -11.064 20.744 -8.654 1.00 45.44 107 GLU A O 1
ATOM 828 N N . PRO A 1 108 ? -10.087 21.733 -6.861 1.00 48.41 108 PRO A N 1
ATOM 829 C CA . PRO A 1 108 ? -11.271 21.590 -6.030 1.00 48.41 108 PRO A CA 1
ATOM 830 C C . PRO A 1 108 ? -12.383 22.272 -6.825 1.00 48.41 108 PRO A C 1
ATOM 832 O O . PRO A 1 108 ? -12.161 23.405 -7.251 1.00 48.41 108 PRO A O 1
ATOM 835 N N . PRO A 1 109 ? -13.461 21.547 -7.165 1.00 44.09 109 PRO A N 1
ATOM 836 C CA . PRO A 1 109 ? -14.358 21.941 -8.239 1.00 44.09 109 PRO A CA 1
ATOM 837 C C . PRO A 1 109 ? -14.709 23.417 -8.090 1.00 44.09 109 PRO A C 1
ATOM 839 O O . PRO A 1 109 ? -15.145 23.816 -7.007 1.00 44.09 109 PRO A O 1
ATOM 842 N N . GLU A 1 110 ? -14.476 24.217 -9.144 1.00 46.31 110 GLU A N 1
ATOM 843 C CA . GLU A 1 110 ? -15.034 25.567 -9.211 1.00 46.31 110 GLU A CA 1
ATOM 844 C C . GLU A 1 110 ? -16.505 25.446 -8.833 1.00 46.31 110 GLU A C 1
ATOM 846 O O . GLU A 1 110 ? -17.214 24.583 -9.357 1.00 46.31 110 GLU A O 1
ATOM 851 N N . GLU A 1 111 ? -16.909 26.252 -7.857 1.00 41.44 111 GLU A N 1
ATOM 852 C CA . GLU A 1 111 ? -18.214 26.246 -7.219 1.00 41.44 111 GLU A CA 1
ATOM 853 C C . GLU A 1 111 ? -19.344 26.380 -8.259 1.00 41.44 111 GLU A C 1
ATOM 855 O O . GLU A 1 111 ? -19.951 27.434 -8.434 1.00 41.44 111 GLU A O 1
ATOM 860 N N . THR A 1 112 ? -19.733 25.287 -8.920 1.00 40.34 112 THR A N 1
ATOM 861 C CA . THR A 1 112 ? -21.151 25.070 -9.195 1.00 40.34 112 THR A CA 1
ATOM 862 C C . THR A 1 112 ? -21.828 25.180 -7.840 1.00 40.34 112 THR A C 1
ATOM 864 O O . THR A 1 112 ? -21.375 24.482 -6.928 1.00 40.34 112 THR A O 1
ATOM 867 N N . PRO A 1 113 ? -22.846 26.042 -7.661 1.00 40.31 113 PRO A N 1
ATOM 868 C CA . PRO A 1 113 ? -23.482 26.229 -6.371 1.00 40.31 113 PRO A CA 1
ATOM 869 C C . PRO A 1 113 ? -24.045 24.879 -5.946 1.00 40.31 113 PRO A C 1
ATOM 871 O O . PRO A 1 113 ? -25.100 24.442 -6.409 1.00 40.31 113 PRO A O 1
ATOM 874 N N . ALA A 1 114 ? -23.287 24.189 -5.096 1.00 42.03 114 ALA A N 1
ATOM 875 C CA . ALA A 1 114 ? -23.761 23.034 -4.393 1.00 42.03 114 ALA A CA 1
ATOM 876 C C . ALA A 1 114 ? -24.967 23.536 -3.616 1.00 42.03 114 ALA A C 1
ATOM 878 O O . ALA A 1 114 ? -24.888 24.485 -2.832 1.00 42.03 114 ALA A O 1
ATOM 879 N N . VAL A 1 115 ? -26.104 22.907 -3.860 1.00 47.50 115 VAL A N 1
ATOM 880 C CA . VAL A 1 115 ? -27.167 22.858 -2.875 1.00 47.50 115 VAL A CA 1
ATOM 881 C C . VAL A 1 115 ? -26.525 22.274 -1.608 1.00 47.50 115 VAL A C 1
ATOM 883 O O . VAL A 1 115 ? -26.385 21.066 -1.492 1.00 47.50 115 VAL A O 1
ATOM 886 N N . GLY A 1 116 ? -26.050 23.158 -0.725 1.00 41.53 116 GLY A N 1
ATOM 887 C CA . GLY A 1 116 ? -25.383 22.850 0.539 1.00 41.53 116 GLY A CA 1
ATOM 888 C C . GLY A 1 116 ? -23.966 22.283 0.401 1.00 41.53 116 GLY A C 1
ATOM 889 O O . GLY A 1 116 ? -23.786 21.105 0.107 1.00 41.53 116 GLY A O 1
ATOM 890 N N . GLY A 1 117 ? -22.945 23.077 0.741 1.00 45.53 117 GLY A N 1
ATOM 891 C CA . GLY A 1 117 ? -21.695 22.502 1.258 1.00 45.53 117 GLY A CA 1
ATOM 892 C C . GLY A 1 117 ? -21.983 21.610 2.481 1.00 45.53 117 GLY A C 1
ATOM 893 O O . GLY A 1 117 ? -23.086 21.693 3.034 1.00 45.53 117 GLY A O 1
ATOM 894 N N . PRO A 1 118 ? -21.041 20.753 2.928 1.00 52.16 118 PRO A N 1
ATOM 895 C CA . PRO A 1 118 ? -21.223 20.017 4.173 1.00 52.16 118 PRO A CA 1
ATOM 896 C C . PRO A 1 118 ? -21.555 21.042 5.249 1.00 52.16 118 PRO A C 1
ATOM 898 O O . PRO A 1 118 ? -20.756 21.941 5.514 1.00 52.16 118 PRO A O 1
ATOM 901 N N . LYS A 1 119 ? -22.778 20.962 5.784 1.00 59.03 119 LYS A N 1
ATOM 902 C CA . LYS A 1 119 ? -23.266 21.860 6.827 1.00 59.03 119 LYS A CA 1
ATOM 903 C C . LYS A 1 119 ? -22.153 21.942 7.862 1.00 59.03 119 LYS A C 1
ATOM 905 O O . LYS A 1 119 ? -21.685 20.900 8.331 1.00 59.03 119 LYS A O 1
ATOM 910 N N . GLU A 1 120 ? -21.654 23.142 8.155 1.00 63.31 120 GLU A N 1
ATOM 911 C CA . GLU A 1 120 ? -20.778 23.285 9.308 1.00 63.31 120 GLU A CA 1
ATOM 912 C C . GLU A 1 120 ? -21.587 22.779 10.494 1.00 63.31 120 GLU A C 1
ATOM 914 O O . GLU A 1 120 ? -22.586 23.394 10.871 1.00 63.31 120 GLU A O 1
ATOM 919 N N . LEU A 1 121 ? -21.214 21.598 10.997 1.00 67.62 121 LEU A N 1
ATOM 920 C CA . LEU A 1 121 ? -21.913 20.994 12.116 1.00 67.62 121 LEU A CA 1
ATOM 921 C C . LEU A 1 121 ? -21.925 22.029 13.232 1.00 67.62 121 LEU A C 1
ATOM 923 O O . LEU A 1 121 ? -20.862 22.550 13.612 1.00 67.62 121 LEU A O 1
ATOM 927 N N . THR A 1 122 ? -23.112 22.317 13.753 1.00 80.25 122 THR A N 1
ATOM 928 C CA . THR A 1 122 ? -23.223 23.173 14.927 1.00 80.25 122 THR A CA 1
ATOM 929 C C . THR A 1 122 ? -22.432 22.539 16.071 1.00 80.25 122 THR A C 1
ATOM 931 O O . THR A 1 122 ? -22.149 21.335 16.084 1.00 80.25 122 THR A O 1
ATOM 934 N N . THR A 1 123 ? -22.049 23.337 17.065 1.00 81.56 123 THR A N 1
ATOM 935 C CA . THR A 1 123 ? -21.370 22.817 18.262 1.00 81.56 123 THR A CA 1
ATOM 936 C C . THR A 1 123 ? -22.158 21.666 18.902 1.00 81.56 123 THR A C 1
ATOM 938 O O . THR A 1 123 ? -21.561 20.698 19.369 1.00 81.56 123 THR A O 1
ATOM 941 N N . GLU A 1 124 ? -23.489 21.736 18.854 1.00 83.12 124 GLU A N 1
ATOM 942 C CA . GLU A 1 124 ? -24.413 20.720 19.365 1.00 83.12 124 GLU A CA 1
ATOM 943 C C . GLU A 1 124 ? -24.367 19.429 18.532 1.00 83.12 124 GLU A C 1
ATOM 945 O O . GLU A 1 124 ? -24.240 18.339 19.090 1.00 83.12 124 GLU A O 1
ATOM 950 N N . GLU A 1 125 ? -24.381 19.534 17.198 1.00 83.31 125 GLU A N 1
ATOM 951 C CA . GLU A 1 125 ? -24.283 18.376 16.299 1.00 83.31 125 GLU A CA 1
ATOM 952 C C . GLU A 1 125 ? -22.920 17.671 16.438 1.00 83.31 125 GLU A C 1
ATOM 954 O O . GLU A 1 125 ? -22.858 16.440 16.508 1.00 83.31 125 GLU A O 1
ATOM 959 N N . LYS A 1 126 ? -21.824 18.436 16.575 1.00 84.88 126 LYS A N 1
ATOM 960 C CA . LYS A 1 126 ? -20.482 17.881 16.838 1.00 84.88 126 LYS A CA 1
ATOM 961 C C . LYS A 1 126 ? -20.429 17.132 18.164 1.00 84.88 126 LYS A C 1
ATOM 963 O O . LYS A 1 126 ? -19.883 16.032 18.214 1.00 84.88 126 LYS A O 1
ATOM 968 N N . GLN A 1 127 ? -20.994 17.706 19.227 1.00 88.38 127 GLN A N 1
ATOM 969 C CA . GLN A 1 127 ? -21.033 17.062 20.542 1.00 88.38 127 GLN A CA 1
ATOM 970 C C . GLN A 1 127 ? -21.880 15.783 20.540 1.00 88.38 127 GLN A C 1
ATOM 972 O O . GLN A 1 127 ? -21.472 14.789 21.150 1.00 88.38 127 GLN A O 1
ATOM 977 N N . SER A 1 128 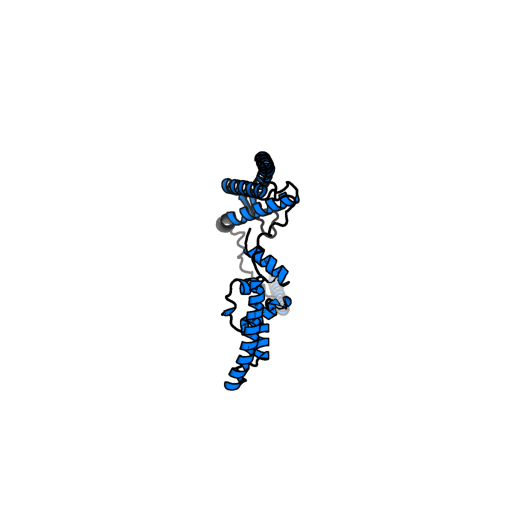? -23.016 15.774 19.833 1.00 89.56 128 SER A N 1
ATOM 978 C CA . SER A 1 128 ? -23.857 14.578 19.691 1.00 89.56 128 SER A CA 1
ATOM 979 C C . SER A 1 128 ? -23.095 13.460 18.981 1.00 89.56 128 SER A C 1
ATOM 981 O O . SER A 1 128 ? -22.937 12.373 19.539 1.00 89.56 128 SER A O 1
ATOM 983 N N . LEU A 1 129 ? -22.508 13.755 17.815 1.00 88.06 129 LEU A N 1
ATOM 984 C CA . LEU A 1 129 ? -21.716 12.782 17.056 1.00 88.06 129 LEU A CA 1
ATOM 985 C C . LEU A 1 129 ? -20.509 12.279 17.847 1.00 88.06 129 LEU A C 1
ATOM 987 O O . LEU A 1 129 ? -20.239 11.081 17.860 1.00 88.06 129 LEU A O 1
ATOM 991 N N . GLN A 1 130 ? -19.802 13.166 18.551 1.00 91.56 130 GLN A N 1
ATOM 992 C CA . GLN A 1 130 ? -18.672 12.787 19.397 1.00 91.56 130 GLN A CA 1
ATOM 993 C C . GLN A 1 130 ? -19.102 11.848 20.533 1.00 91.56 130 GLN A C 1
ATOM 995 O O . GLN A 1 130 ? -18.374 10.916 20.871 1.00 91.56 130 GLN A O 1
ATOM 1000 N N . THR A 1 131 ? -20.288 12.061 21.103 1.00 92.62 131 THR A N 1
ATOM 1001 C CA . THR A 1 131 ? -20.839 11.216 22.171 1.00 92.62 131 THR A CA 1
ATOM 1002 C C . THR A 1 131 ? -21.276 9.850 21.643 1.00 92.62 131 THR A C 1
ATOM 1004 O O . THR A 1 131 ? -20.977 8.821 22.257 1.00 92.62 131 THR A O 1
ATOM 1007 N N . GLU A 1 132 ? -21.978 9.822 20.512 1.00 92.38 132 GLU A N 1
ATOM 1008 C CA . GLU A 1 132 ? -22.465 8.594 19.879 1.00 92.38 132 GLU A CA 1
ATOM 1009 C C . GLU A 1 132 ? -21.305 7.723 19.398 1.00 92.38 132 GLU A C 1
ATOM 1011 O O . GLU A 1 132 ? -21.176 6.569 19.820 1.00 92.38 132 GLU A O 1
ATOM 1016 N N . TRP A 1 133 ? -20.399 8.299 18.604 1.00 94.56 133 TRP A N 1
ATOM 1017 C CA . TRP A 1 133 ? -19.197 7.606 18.154 1.00 94.56 133 TRP A CA 1
ATOM 1018 C C . TRP A 1 133 ? -18.249 7.290 19.304 1.00 94.56 133 TRP A C 1
ATOM 1020 O O . TRP A 1 133 ? -17.614 6.243 19.272 1.00 94.56 133 TRP A O 1
ATOM 1030 N N . GLY A 1 134 ? -18.191 8.117 20.352 1.00 92.31 134 GLY A N 1
ATOM 1031 C CA . GLY A 1 134 ? -17.396 7.849 21.552 1.00 92.31 134 GLY A CA 1
ATOM 1032 C C . GLY A 1 134 ? -17.764 6.527 22.221 1.00 92.31 134 GLY A C 1
ATOM 1033 O O . GLY A 1 134 ? -16.885 5.724 22.534 1.00 92.31 134 GLY A O 1
ATOM 1034 N N . LYS A 1 135 ? -19.064 6.251 22.374 1.00 93.75 135 LYS A N 1
ATOM 1035 C CA . LYS A 1 135 ? -19.553 4.986 22.951 1.00 93.75 135 LYS A CA 1
ATOM 1036 C C . LYS A 1 135 ? -19.224 3.788 22.064 1.00 93.75 135 LYS A C 1
ATOM 1038 O O . LYS A 1 135 ? -18.857 2.729 22.568 1.00 93.75 135 LYS A O 1
ATOM 1043 N N . ILE A 1 136 ? -19.383 3.942 20.753 1.00 92.56 136 ILE A N 1
ATOM 1044 C CA . ILE A 1 136 ? -19.162 2.860 19.791 1.00 92.56 136 ILE A CA 1
ATOM 1045 C C . ILE A 1 136 ? -17.671 2.562 19.654 1.00 92.56 136 ILE A C 1
ATOM 1047 O O . ILE A 1 136 ? -17.268 1.413 19.808 1.00 92.56 136 ILE A O 1
ATOM 1051 N N . ALA A 1 137 ? -16.845 3.587 19.462 1.00 90.81 137 ALA A N 1
ATOM 1052 C CA . ALA A 1 137 ? -15.398 3.452 19.395 1.00 90.81 137 ALA A CA 1
ATOM 1053 C C . ALA A 1 137 ? -14.829 2.842 20.683 1.00 90.81 137 ALA A C 1
ATOM 1055 O O . ALA A 1 137 ? -13.968 1.977 20.589 1.00 90.81 137 ALA A O 1
ATOM 1056 N N . ALA A 1 138 ? -15.351 3.199 21.864 1.00 92.19 138 ALA A N 1
ATOM 1057 C CA . ALA A 1 138 ? -14.956 2.564 23.122 1.00 92.19 138 ALA A CA 1
ATOM 1058 C C . ALA A 1 138 ? -15.240 1.051 23.130 1.00 92.19 138 ALA A C 1
ATOM 1060 O O . ALA A 1 138 ? -14.332 0.275 23.410 1.00 92.19 138 ALA A O 1
ATOM 1061 N N . LYS A 1 139 ? -16.446 0.618 22.732 1.00 92.00 139 LYS A N 1
ATOM 1062 C CA . LYS A 1 139 ? -16.796 -0.816 22.637 1.00 92.00 139 LYS A CA 1
ATOM 1063 C C . LYS A 1 139 ? -15.934 -1.576 21.631 1.00 92.00 139 LYS A C 1
ATOM 1065 O O . LYS A 1 139 ? -15.508 -2.702 21.886 1.00 92.00 139 LYS A O 1
ATOM 1070 N N . ILE A 1 140 ? -15.685 -0.969 20.472 1.00 89.44 140 ILE A N 1
ATOM 1071 C CA . ILE A 1 140 ? -14.792 -1.555 19.471 1.00 89.44 140 ILE A CA 1
ATOM 1072 C C . ILE A 1 140 ? -13.373 -1.651 20.059 1.00 89.44 140 ILE A C 1
ATOM 1074 O O . ILE A 1 140 ? -12.712 -2.675 19.919 1.00 89.44 140 ILE A O 1
ATOM 1078 N N . GLY A 1 141 ? -12.927 -0.610 20.765 1.00 88.56 141 GLY A N 1
ATOM 1079 C CA . GLY A 1 141 ? -11.637 -0.563 21.441 1.00 88.56 141 GLY A CA 1
ATOM 1080 C C . GLY A 1 141 ? -11.501 -1.702 22.438 1.00 88.56 141 GLY A C 1
ATOM 1081 O O . GLY A 1 141 ? -10.530 -2.446 22.357 1.00 88.56 141 GLY A O 1
ATOM 1082 N N . GLU A 1 142 ? -12.486 -1.885 23.320 1.00 89.12 142 GLU A N 1
ATOM 1083 C CA . GLU A 1 142 ? -12.564 -2.993 24.284 1.00 89.12 142 GLU A CA 1
ATOM 1084 C C . GLU A 1 142 ? -12.461 -4.357 23.597 1.00 89.12 142 GLU A C 1
ATOM 1086 O O . GLU A 1 142 ? -11.681 -5.201 24.032 1.00 89.12 142 GLU A O 1
ATOM 1091 N N . THR A 1 143 ? -13.175 -4.543 22.482 1.00 87.62 143 THR A N 1
ATOM 1092 C CA . THR A 1 143 ? -13.151 -5.792 21.700 1.00 87.62 143 THR A CA 1
ATOM 1093 C C . THR A 1 143 ? -11.747 -6.117 21.188 1.00 87.62 143 THR A C 1
ATOM 1095 O O . THR A 1 143 ? -11.343 -7.277 21.184 1.00 87.62 143 THR A O 1
ATOM 1098 N N . TYR A 1 144 ? -10.985 -5.098 20.789 1.00 86.19 144 TYR A N 1
ATOM 1099 C CA . TYR A 1 144 ? -9.606 -5.256 20.331 1.00 86.19 144 TYR A CA 1
ATOM 1100 C C . TYR A 1 144 ? -8.566 -5.098 21.441 1.00 86.19 144 TYR A C 1
ATOM 1102 O O . TYR A 1 144 ? -7.379 -5.143 21.146 1.00 86.19 144 TYR A O 1
ATOM 1110 N N . GLY A 1 145 ? -8.966 -4.943 22.707 1.00 83.81 145 GLY A N 1
ATOM 1111 C CA . GLY A 1 145 ? -8.028 -4.815 23.827 1.00 83.81 145 GLY A CA 1
ATOM 1112 C C . GLY A 1 145 ? -7.129 -6.042 23.999 1.00 83.81 145 GLY A C 1
ATOM 1113 O O . GLY A 1 145 ? -6.020 -5.925 24.514 1.00 83.81 145 GLY A O 1
ATOM 1114 N N . THR A 1 146 ? -7.576 -7.198 23.511 1.00 88.12 146 THR A N 1
ATOM 1115 C CA . THR A 1 146 ? -6.802 -8.436 23.492 1.00 88.12 146 THR A CA 1
ATOM 1116 C C . THR A 1 146 ? -6.800 -9.018 22.082 1.00 88.12 146 THR A C 1
ATOM 1118 O O . THR A 1 146 ? -7.856 -9.251 21.495 1.00 88.12 146 THR A O 1
ATOM 1121 N N . ILE A 1 147 ? -5.614 -9.285 21.537 1.00 85.81 147 ILE A N 1
ATOM 1122 C CA . ILE A 1 147 ? -5.437 -9.874 20.208 1.00 85.81 147 ILE A CA 1
ATOM 1123 C C . ILE A 1 147 ? -5.039 -11.348 20.366 1.00 85.81 147 ILE A C 1
ATOM 1125 O O . ILE A 1 147 ? -3.929 -11.629 20.828 1.00 85.81 147 ILE A O 1
ATOM 1129 N N . PRO A 1 148 ? -5.901 -12.307 19.982 1.00 86.31 148 PRO A N 1
ATOM 1130 C CA . PRO A 1 148 ? -5.516 -13.710 19.950 1.00 86.31 148 PRO A CA 1
ATOM 1131 C C . PRO A 1 148 ? -4.564 -13.961 18.775 1.00 86.31 148 PRO A C 1
ATOM 1133 O O . PRO A 1 148 ? -4.876 -13.629 17.631 1.00 86.31 148 PRO A O 1
ATOM 1136 N N . ILE A 1 149 ? -3.412 -14.574 19.046 1.00 84.31 149 ILE A N 1
ATOM 1137 C CA . ILE A 1 149 ? -2.430 -14.965 18.031 1.00 84.31 149 ILE A CA 1
ATOM 1138 C C . ILE A 1 149 ? -2.611 -16.458 17.721 1.00 84.31 149 ILE A C 1
ATOM 1140 O O . ILE A 1 149 ? -2.228 -17.301 18.540 1.00 84.31 149 ILE A O 1
ATOM 1144 N N . PRO A 1 150 ? -3.217 -16.822 16.576 1.00 82.38 150 PRO A N 1
ATOM 1145 C CA . PRO A 1 150 ? -3.464 -18.218 16.235 1.00 82.38 150 PRO A CA 1
ATOM 1146 C C . PRO A 1 150 ? -2.177 -18.934 15.800 1.00 82.38 150 PRO A C 1
ATOM 1148 O O . PRO A 1 150 ? -1.291 -18.331 15.195 1.00 82.38 150 PRO A O 1
ATOM 1151 N N . MET A 1 151 ? -2.106 -20.246 16.046 1.00 77.94 151 MET A N 1
ATOM 1152 C CA . MET A 1 151 ? -1.143 -21.129 15.379 1.00 77.94 151 MET A CA 1
ATOM 1153 C C . MET A 1 151 ? -1.824 -21.813 14.201 1.00 77.94 151 MET A C 1
ATOM 1155 O O . MET A 1 151 ? -3.003 -22.165 14.281 1.00 77.94 151 MET A O 1
ATOM 1159 N N . LYS A 1 152 ? -1.069 -22.063 13.130 1.00 75.88 152 LYS A N 1
ATOM 1160 C CA . LYS A 1 152 ? -1.531 -22.940 12.057 1.00 75.88 152 LYS A CA 1
ATOM 1161 C C . LYS A 1 152 ? -1.912 -24.301 12.659 1.00 75.88 152 LYS A C 1
ATOM 1163 O O . LYS A 1 152 ? -1.141 -24.861 13.430 1.00 75.88 152 LYS A O 1
ATOM 1168 N N . ASP A 1 153 ? -3.112 -24.777 12.336 1.00 77.88 153 ASP A N 1
ATOM 1169 C CA . ASP A 1 153 ? -3.668 -26.067 12.770 1.00 77.88 153 ASP A CA 1
ATOM 1170 C C . ASP A 1 153 ? -3.979 -26.206 14.282 1.00 77.88 153 ASP A C 1
ATOM 1172 O O . ASP A 1 153 ? -4.353 -27.289 14.734 1.00 77.88 153 ASP A O 1
ATOM 1176 N N . SER A 1 154 ? -3.923 -25.115 15.063 1.00 77.88 154 SER A N 1
ATOM 1177 C CA . SER A 1 154 ? -4.369 -25.091 16.468 1.00 77.88 154 SER A CA 1
ATOM 1178 C C . SER A 1 154 ? -5.748 -24.448 16.620 1.00 77.88 154 SER A C 1
ATOM 1180 O O . SER A 1 154 ? -6.046 -23.424 16.005 1.00 77.88 154 SER A O 1
ATOM 1182 N N . LYS A 1 155 ? -6.586 -25.024 17.492 1.00 76.88 155 LYS A N 1
ATOM 1183 C CA . LYS A 1 155 ? -7.858 -24.411 17.922 1.00 76.88 155 LYS A CA 1
ATOM 1184 C C . LYS A 1 155 ? -7.665 -23.360 19.016 1.00 76.88 155 LYS A C 1
ATOM 1186 O O . LYS A 1 155 ? -8.540 -22.521 19.203 1.00 76.88 155 LYS A O 1
ATOM 1191 N N . GLU A 1 156 ? -6.542 -23.415 19.726 1.00 78.69 156 GLU A N 1
ATOM 1192 C CA . GLU A 1 156 ? -6.213 -22.496 20.811 1.00 78.69 156 GLU A CA 1
ATOM 1193 C C . GLU A 1 156 ? -5.146 -21.492 20.352 1.00 78.69 156 GLU A C 1
ATOM 1195 O O . GLU A 1 156 ? -4.200 -21.877 19.648 1.00 78.69 156 GLU A O 1
ATOM 1200 N N . PRO A 1 157 ? -5.283 -20.202 20.711 1.00 82.00 157 PRO A N 1
ATOM 1201 C CA . PRO A 1 157 ? -4.266 -19.208 20.409 1.00 82.00 157 PRO A CA 1
ATOM 1202 C C . PRO A 1 157 ? -2.977 -19.518 21.178 1.00 82.00 157 PRO A C 1
ATOM 1204 O O . PRO A 1 157 ? -3.007 -19.920 22.338 1.00 82.00 157 PRO A O 1
ATOM 1207 N N . VAL A 1 158 ? -1.833 -19.280 20.538 1.00 80.06 158 VAL A N 1
ATOM 1208 C CA . VAL A 1 158 ? -0.498 -19.438 21.149 1.00 80.06 158 VAL A CA 1
ATOM 1209 C C . VAL A 1 158 ? -0.303 -18.445 22.288 1.00 80.06 158 VAL A C 1
ATOM 1211 O O . VAL A 1 158 ? 0.350 -18.730 23.292 1.00 80.06 158 VAL A O 1
ATOM 1214 N N . LEU A 1 159 ? -0.859 -17.252 22.091 1.00 85.31 159 LEU A N 1
ATOM 1215 C CA . LEU A 1 159 ? -0.769 -16.122 22.991 1.00 85.31 159 LEU A CA 1
ATOM 1216 C C . LEU A 1 159 ? -2.003 -15.241 22.794 1.00 85.31 159 LEU A C 1
ATOM 1218 O O . LEU A 1 159 ? -2.423 -14.997 21.663 1.00 85.31 159 LEU A O 1
ATOM 1222 N N . SER A 1 160 ? -2.533 -14.717 23.892 1.00 88.62 160 SER A N 1
ATOM 1223 C CA . SER A 1 160 ? -3.471 -13.596 23.879 1.00 88.62 160 SER A CA 1
ATOM 1224 C C . SER A 1 160 ? -2.693 -12.336 24.240 1.00 88.62 160 SER A C 1
ATOM 1226 O O . SER A 1 160 ? -2.334 -12.144 25.401 1.00 88.62 160 SER A O 1
ATOM 1228 N N . TYR A 1 161 ? -2.370 -11.514 23.243 1.00 88.56 161 TYR A N 1
ATOM 1229 C CA . TYR A 1 161 ? -1.595 -10.295 23.450 1.00 88.56 161 TYR A CA 1
ATOM 1230 C C . TYR A 1 161 ? -2.500 -9.179 23.972 1.00 88.56 161 TYR A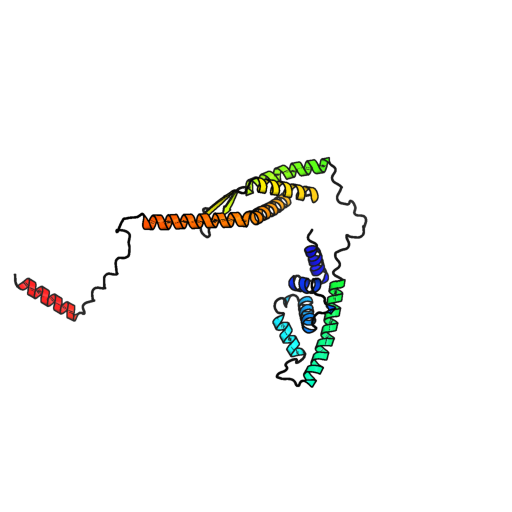 C 1
ATOM 1232 O O . TYR A 1 161 ? -3.482 -8.826 23.318 1.00 88.56 161 TYR A O 1
ATOM 1240 N N . GLN A 1 162 ? -2.178 -8.625 25.140 1.00 91.69 162 GLN A N 1
ATOM 1241 C CA . GLN A 1 162 ? -2.909 -7.499 25.712 1.00 91.69 162 GLN A CA 1
ATOM 1242 C C . GLN A 1 162 ? -2.345 -6.190 25.163 1.00 91.69 162 GLN A C 1
ATOM 1244 O O . GLN A 1 162 ? -1.165 -5.898 25.345 1.00 91.69 162 GLN A O 1
ATOM 1249 N N . ILE A 1 163 ? -3.192 -5.391 24.518 1.00 89.12 163 ILE A N 1
ATOM 1250 C CA . ILE A 1 163 ? -2.806 -4.063 24.047 1.00 89.12 163 ILE A CA 1
ATOM 1251 C C . ILE A 1 163 ? -2.673 -3.121 25.242 1.00 89.12 163 ILE A C 1
ATOM 1253 O O . ILE A 1 163 ? -3.505 -3.128 26.155 1.00 89.12 163 ILE A O 1
ATOM 1257 N N . ASP A 1 164 ? -1.650 -2.272 25.195 1.00 89.69 164 ASP A N 1
ATOM 1258 C CA . ASP A 1 164 ? -1.479 -1.181 26.142 1.00 89.69 164 ASP A CA 1
ATOM 1259 C C . ASP A 1 164 ? -2.694 -0.228 26.161 1.00 89.69 164 ASP A C 1
ATOM 1261 O O . ASP A 1 164 ? -3.211 0.215 25.127 1.00 89.69 164 ASP A O 1
ATOM 1265 N N . GLY A 1 165 ? -3.148 0.115 27.367 1.00 88.38 165 GLY A N 1
ATOM 1266 C CA . GLY A 1 165 ? -4.354 0.916 27.562 1.00 88.38 165 GLY A CA 1
ATOM 1267 C C . GLY A 1 165 ? -4.242 2.352 27.037 1.00 88.38 165 GLY A C 1
ATOM 1268 O O . GLY A 1 165 ? -5.257 2.935 26.648 1.00 88.38 165 GLY A O 1
ATOM 1269 N N . GLU A 1 166 ? -3.048 2.947 26.990 1.00 89.00 166 GLU A N 1
ATOM 1270 C CA . GLU A 1 166 ? -2.849 4.276 26.397 1.00 89.00 166 GLU A CA 1
ATOM 1271 C C . GLU A 1 166 ? -2.970 4.220 24.877 1.00 89.00 166 GLU A C 1
ATOM 1273 O O . GLU A 1 166 ? -3.584 5.092 24.255 1.00 89.00 166 GLU A O 1
ATOM 1278 N N . ILE A 1 167 ? -2.447 3.154 24.274 1.00 87.69 167 ILE A N 1
ATOM 1279 C CA . ILE A 1 167 ? -2.514 2.927 22.830 1.00 87.69 167 ILE A CA 1
ATOM 1280 C C . ILE A 1 167 ? -3.954 2.675 22.389 1.00 87.69 167 ILE A C 1
ATOM 1282 O O . ILE A 1 167 ? -4.409 3.274 21.411 1.00 87.69 167 ILE A O 1
ATOM 1286 N N . GLN A 1 168 ? -4.691 1.875 23.156 1.00 89.19 168 GLN A N 1
ATOM 1287 C CA . GLN A 1 168 ? -6.119 1.654 22.958 1.00 89.19 168 GLN A CA 1
ATOM 1288 C C . GLN A 1 168 ? -6.913 2.967 23.067 1.00 89.19 168 GLN A C 1
ATOM 1290 O O . GLN A 1 168 ? -7.701 3.285 22.177 1.00 89.19 168 GLN A O 1
ATOM 1295 N N . LYS A 1 169 ? -6.666 3.784 24.104 1.00 90.38 169 LYS A N 1
ATOM 1296 C CA . LYS A 1 169 ? -7.314 5.100 24.267 1.00 90.38 169 LYS A CA 1
ATOM 1297 C C . LYS A 1 169 ? -7.021 6.043 23.102 1.00 90.38 169 LYS A C 1
ATOM 1299 O O . LYS A 1 169 ? -7.940 6.698 22.611 1.00 90.38 169 LYS A O 1
ATOM 1304 N N . ALA A 1 170 ? -5.773 6.100 22.643 1.00 89.19 170 ALA A N 1
ATOM 1305 C CA . ALA A 1 170 ? -5.383 6.930 21.507 1.00 89.19 170 ALA A CA 1
ATOM 1306 C C . ALA A 1 170 ? -6.082 6.487 20.211 1.00 89.19 170 ALA A C 1
ATOM 1308 O O . ALA A 1 170 ? -6.537 7.330 19.438 1.00 89.19 170 ALA A O 1
ATOM 1309 N N . ALA A 1 171 ? -6.219 5.175 19.993 1.00 89.75 171 ALA A N 1
ATOM 1310 C CA . ALA A 1 171 ? -6.941 4.628 18.847 1.00 89.75 171 ALA A CA 1
ATOM 1311 C C . ALA A 1 171 ? -8.437 4.986 18.892 1.00 89.75 171 ALA A C 1
ATOM 1313 O O . ALA A 1 171 ? -8.985 5.451 17.893 1.00 89.75 171 ALA A O 1
ATOM 1314 N N . VAL A 1 172 ? -9.073 4.879 20.066 1.00 92.31 172 VAL A N 1
ATOM 1315 C CA . VAL A 1 172 ? -10.471 5.294 20.277 1.00 92.31 172 VAL A CA 1
ATOM 1316 C C . VAL A 1 172 ? -10.650 6.787 19.993 1.00 92.31 172 VAL A C 1
ATOM 1318 O O . VAL A 1 172 ? -11.543 7.166 19.239 1.00 92.31 172 VAL A O 1
ATOM 1321 N N . GLN A 1 173 ? -9.788 7.646 20.542 1.00 91.62 173 GLN A N 1
ATOM 1322 C CA . GLN A 1 173 ? -9.854 9.092 20.305 1.00 91.62 173 GLN A CA 1
ATOM 1323 C C . GLN A 1 173 ? -9.661 9.444 18.825 1.00 91.62 173 GLN A C 1
ATOM 1325 O O . GLN A 1 173 ? -10.410 10.261 18.288 1.00 91.62 173 GLN A O 1
ATOM 1330 N N . GLY A 1 174 ? -8.701 8.799 18.155 1.00 89.75 174 GLY A N 1
ATOM 1331 C CA . GLY A 1 174 ? -8.461 8.975 16.724 1.00 89.75 174 GLY A CA 1
ATOM 1332 C C . GLY A 1 174 ? -9.657 8.551 15.870 1.00 89.75 174 GLY A C 1
ATOM 1333 O O . GLY A 1 174 ? -10.056 9.287 14.968 1.00 89.75 174 GLY A O 1
ATOM 1334 N N . ALA A 1 175 ? -10.278 7.413 16.193 1.00 91.81 175 ALA A N 1
ATOM 1335 C CA . ALA A 1 175 ? -11.474 6.930 15.510 1.00 91.81 175 ALA A CA 1
ATOM 1336 C C . ALA A 1 175 ? -12.655 7.902 15.664 1.00 91.81 175 ALA A C 1
ATOM 1338 O O . ALA A 1 175 ? -13.310 8.233 14.676 1.00 91.81 175 ALA A O 1
ATOM 1339 N N . VAL A 1 176 ? -12.895 8.421 16.872 1.00 92.44 176 VAL A N 1
ATOM 1340 C CA . VAL A 1 176 ? -13.958 9.411 17.123 1.00 92.44 176 VAL A CA 1
ATOM 1341 C C . VAL A 1 176 ? -13.698 10.704 16.352 1.00 92.44 176 VAL A C 1
ATOM 1343 O O . VAL A 1 176 ? -14.598 11.202 15.677 1.00 92.44 176 VAL A O 1
ATOM 1346 N N . ALA A 1 177 ? -12.469 11.228 16.403 1.00 89.62 177 ALA A N 1
ATOM 1347 C CA . ALA A 1 177 ? -12.097 12.441 15.677 1.00 89.62 177 ALA A CA 1
ATOM 1348 C C . ALA A 1 177 ? -12.295 12.277 14.162 1.00 89.62 177 ALA A C 1
ATOM 1350 O O . ALA A 1 177 ? -12.868 13.157 13.521 1.00 89.62 177 ALA A O 1
ATOM 1351 N N . TYR A 1 178 ? -11.900 11.126 13.609 1.00 88.75 178 TYR A N 1
ATOM 1352 C CA . TYR A 1 178 ? -12.126 10.787 12.207 1.00 88.75 178 TYR A CA 1
ATOM 1353 C C . TYR A 1 178 ? -13.619 10.784 11.851 1.00 88.75 178 TYR A C 1
ATOM 1355 O O . TYR A 1 178 ? -14.008 11.406 10.862 1.00 88.75 178 TYR A O 1
ATOM 1363 N N . CYS A 1 179 ? -14.466 10.150 12.665 1.00 91.50 179 CYS A N 1
ATOM 1364 C CA . CYS A 1 179 ? -15.906 10.084 12.404 1.00 91.50 179 CYS A CA 1
ATOM 1365 C C . CYS A 1 179 ? -16.565 11.469 12.444 1.00 91.50 179 CYS A C 1
ATOM 1367 O O . CYS A 1 179 ? -17.350 11.800 11.557 1.00 91.50 179 CYS A O 1
ATOM 1369 N N . VAL A 1 180 ? -16.210 12.299 13.432 1.00 88.19 180 VAL A N 1
ATOM 1370 C CA . VAL A 1 180 ? -16.741 13.665 13.572 1.00 88.19 180 VAL A CA 1
ATOM 1371 C C . VAL A 1 180 ? -16.270 14.560 12.424 1.00 88.19 180 VAL A C 1
ATOM 1373 O O . VAL A 1 180 ? -17.075 15.285 11.843 1.00 88.19 180 VAL A O 1
ATOM 1376 N N . GLN A 1 181 ? -14.986 14.496 12.056 1.00 85.56 181 GLN A N 1
ATOM 1377 C CA . GLN A 1 181 ? -14.423 15.309 10.974 1.00 85.56 181 GLN A CA 1
ATOM 1378 C C . GLN A 1 181 ? -15.052 14.981 9.614 1.00 85.56 181 GLN A C 1
ATOM 1380 O O . GLN A 1 181 ? -15.250 15.880 8.801 1.00 85.56 181 GLN A O 1
ATOM 1385 N N . ASN A 1 182 ? -15.375 13.710 9.375 1.00 86.38 182 ASN A N 1
ATOM 1386 C CA . ASN A 1 182 ? -15.980 13.252 8.124 1.00 86.38 182 ASN A CA 1
ATOM 1387 C C . ASN A 1 182 ? -17.517 13.225 8.173 1.00 86.38 182 ASN A C 1
ATOM 1389 O O . ASN A 1 182 ? -18.129 12.691 7.254 1.00 86.38 182 ASN A O 1
ATOM 1393 N N . GLN A 1 183 ? -18.132 13.772 9.232 1.00 88.00 183 GLN A N 1
ATOM 1394 C CA . GLN A 1 183 ? -19.586 13.795 9.446 1.00 88.00 183 GLN A CA 1
ATOM 1395 C C . GLN A 1 183 ? -20.240 12.418 9.232 1.00 88.00 183 GLN A C 1
ATOM 1397 O O . GLN A 1 183 ? -21.294 12.296 8.612 1.00 88.00 183 GLN A O 1
ATOM 1402 N N . MET A 1 184 ? -19.578 11.356 9.700 1.00 86.81 184 MET A N 1
ATOM 1403 C CA . MET A 1 184 ? -20.022 9.991 9.436 1.00 86.81 184 MET A CA 1
ATOM 1404 C C . MET A 1 184 ? -21.319 9.690 10.179 1.00 86.81 184 MET A C 1
ATOM 1406 O O . MET A 1 184 ? -21.373 9.746 11.410 1.00 86.81 184 MET A O 1
ATOM 1410 N N . GLU A 1 185 ? -22.336 9.287 9.426 1.00 89.25 185 GLU A N 1
ATOM 1411 C CA . GLU A 1 185 ? -23.568 8.755 9.994 1.00 89.25 185 GLU A CA 1
ATOM 1412 C C . GLU A 1 185 ? -23.300 7.453 10.747 1.00 89.25 185 GLU A C 1
ATOM 1414 O O . GLU A 1 185 ? -22.524 6.595 10.303 1.00 89.25 185 GLU A O 1
ATOM 1419 N N . LEU A 1 186 ? -23.980 7.283 11.877 1.00 89.44 186 LEU A N 1
ATOM 1420 C CA . LEU A 1 186 ? -23.895 6.061 12.654 1.00 89.44 186 LEU A CA 1
ATOM 1421 C C . LEU A 1 186 ? -24.757 4.965 12.010 1.00 89.44 186 LEU A C 1
ATOM 1423 O O . LEU A 1 186 ? -25.952 4.854 12.269 1.00 89.44 186 LEU A O 1
ATOM 1427 N N . ASN A 1 187 ? -24.130 4.138 11.178 1.00 92.31 187 ASN A N 1
ATOM 1428 C CA . ASN A 1 187 ? -24.744 2.966 10.557 1.00 92.31 187 ASN A CA 1
ATOM 1429 C C . ASN A 1 187 ? -23.788 1.762 10.580 1.00 92.31 187 ASN A C 1
ATOM 1431 O O . ASN A 1 187 ? -22.597 1.899 10.865 1.00 92.31 187 ASN A O 1
ATOM 1435 N N . GLU A 1 188 ? -24.314 0.568 10.305 1.00 90.12 188 GLU A N 1
ATOM 1436 C CA . GLU A 1 188 ? -23.567 -0.688 10.441 1.00 90.12 188 GLU A CA 1
ATOM 1437 C C . GLU A 1 188 ? -22.315 -0.744 9.548 1.00 90.12 188 GLU A C 1
ATOM 1439 O O . GLU A 1 188 ? -21.253 -1.184 9.997 1.00 90.12 188 GLU A O 1
ATOM 1444 N N . ASP A 1 189 ? -22.409 -0.252 8.313 1.00 91.62 189 ASP A N 1
ATOM 1445 C CA . ASP A 1 189 ? -21.298 -0.260 7.357 1.00 91.62 189 ASP A CA 1
ATOM 1446 C C . ASP A 1 189 ? -20.163 0.666 7.804 1.00 91.62 189 ASP A C 1
ATOM 1448 O O . ASP A 1 189 ? -18.985 0.289 7.788 1.00 91.62 189 ASP A O 1
ATOM 1452 N N . ASN A 1 190 ? -20.511 1.856 8.293 1.00 89.31 190 ASN A N 1
ATOM 1453 C CA . ASN A 1 190 ? -19.556 2.802 8.854 1.00 89.31 190 ASN A CA 1
ATOM 1454 C C . ASN A 1 190 ? -18.904 2.258 10.127 1.00 89.31 190 ASN A C 1
ATOM 1456 O O . ASN A 1 190 ? -17.691 2.389 10.293 1.00 89.31 190 ASN A O 1
ATOM 1460 N N . VAL A 1 191 ? -19.666 1.590 10.997 1.00 91.81 191 VAL A N 1
ATOM 1461 C CA . VAL A 1 191 ? -19.126 0.943 12.202 1.00 91.81 191 VAL A CA 1
ATOM 1462 C C . VAL A 1 191 ? -18.117 -0.147 11.836 1.00 91.81 191 VAL A C 1
ATOM 1464 O O . VAL A 1 191 ? -17.017 -0.158 12.390 1.00 91.81 191 VAL A O 1
ATOM 1467 N N . LYS A 1 192 ? -18.431 -1.015 10.864 1.00 91.12 192 LYS A N 1
ATOM 1468 C CA . LYS A 1 192 ? -17.498 -2.045 10.366 1.00 91.12 192 LYS A CA 1
ATOM 1469 C C . LYS A 1 192 ? -16.225 -1.429 9.795 1.00 91.12 192 LYS A C 1
ATOM 1471 O O . LYS A 1 192 ? -15.125 -1.898 10.086 1.00 91.12 192 LYS A O 1
ATOM 1476 N N . ARG A 1 193 ? -16.357 -0.355 9.012 1.00 89.44 193 ARG A N 1
ATOM 1477 C CA . ARG A 1 193 ? -15.214 0.360 8.431 1.00 89.44 193 ARG A CA 1
ATOM 1478 C C . ARG A 1 193 ? -14.312 0.954 9.509 1.00 89.44 193 ARG A C 1
ATOM 1480 O O . ARG A 1 193 ? -13.098 0.765 9.456 1.00 89.44 193 ARG A O 1
ATOM 1487 N N . VAL A 1 194 ? -14.892 1.647 10.487 1.00 91.31 194 VAL A N 1
ATOM 1488 C CA . VAL A 1 194 ? -14.152 2.252 11.603 1.00 91.31 194 VAL A CA 1
ATOM 1489 C C . VAL A 1 194 ? -13.484 1.174 12.455 1.00 91.31 194 VAL A C 1
ATOM 1491 O O . VAL A 1 194 ? -12.318 1.328 12.816 1.00 91.31 194 VAL A O 1
ATOM 1494 N N . ALA A 1 195 ? -14.165 0.052 12.699 1.00 91.12 195 ALA A N 1
ATOM 1495 C CA . ALA A 1 195 ? -13.583 -1.091 13.393 1.00 91.12 195 ALA A CA 1
ATOM 1496 C C . ALA A 1 195 ? -12.363 -1.658 12.659 1.00 91.12 195 ALA A C 1
ATOM 1498 O O . ALA A 1 195 ? -11.317 -1.832 13.278 1.00 91.12 195 ALA A O 1
ATOM 1499 N N . GLY A 1 196 ? -12.455 -1.853 11.340 1.00 89.00 196 GLY A N 1
ATOM 1500 C CA . GLY A 1 196 ? -11.327 -2.316 10.529 1.00 89.00 196 GLY A CA 1
ATOM 1501 C C . GLY A 1 196 ? -10.144 -1.343 10.530 1.00 89.00 196 GLY A C 1
ATOM 1502 O O . GLY A 1 196 ? -8.996 -1.766 10.661 1.00 89.00 196 GLY A O 1
ATOM 1503 N N . ILE A 1 197 ? -10.406 -0.033 10.442 1.00 87.88 197 ILE A N 1
ATOM 1504 C CA . ILE A 1 197 ? -9.358 0.998 10.539 1.00 87.88 197 ILE A CA 1
ATOM 1505 C C . ILE A 1 197 ? -8.666 0.921 11.901 1.00 87.88 197 ILE A C 1
ATOM 1507 O O . ILE A 1 197 ? -7.436 0.880 11.962 1.00 87.88 197 ILE A O 1
ATOM 1511 N N . MET A 1 198 ? -9.444 0.866 12.983 1.00 90.00 198 MET A N 1
ATOM 1512 C CA . MET A 1 198 ? -8.898 0.849 14.335 1.00 90.00 198 MET A CA 1
ATOM 1513 C C . MET A 1 198 ? -8.118 -0.440 14.615 1.00 90.00 198 MET A C 1
ATOM 1515 O O . MET A 1 198 ? -7.016 -0.374 15.153 1.00 90.00 198 MET A O 1
ATOM 1519 N N . GLN A 1 199 ? -8.625 -1.595 14.178 1.00 88.19 199 GLN A N 1
ATOM 1520 C CA . GLN A 1 199 ? -7.927 -2.877 14.283 1.00 88.19 199 GLN A CA 1
ATOM 1521 C C . GLN A 1 199 ? -6.580 -2.848 13.557 1.00 88.19 199 GLN A C 1
ATOM 1523 O O . GLN A 1 199 ? -5.563 -3.229 14.133 1.00 88.19 199 GLN A O 1
ATOM 1528 N N . ASN A 1 200 ? -6.552 -2.364 12.312 1.00 86.56 200 ASN A N 1
ATOM 1529 C CA . ASN A 1 200 ? -5.318 -2.264 11.535 1.00 86.56 200 ASN A CA 1
ATOM 1530 C C . ASN A 1 200 ? -4.314 -1.312 12.187 1.00 86.56 200 ASN A C 1
ATOM 1532 O O . ASN A 1 200 ? -3.127 -1.621 12.253 1.00 86.56 200 ASN A O 1
ATOM 1536 N N . GLN A 1 201 ? -4.779 -0.173 12.702 1.00 86.69 201 GLN A N 1
ATOM 1537 C CA . GLN A 1 201 ? -3.918 0.787 13.384 1.00 86.69 201 GLN A CA 1
ATOM 1538 C C . GLN A 1 201 ? -3.300 0.193 14.656 1.00 86.69 201 GLN A C 1
ATOM 1540 O O . GLN A 1 201 ? -2.103 0.362 14.888 1.00 86.69 201 GLN A O 1
ATOM 1545 N N . LEU A 1 202 ? -4.101 -0.517 15.453 1.00 88.38 202 LEU A N 1
ATOM 1546 C CA . LEU A 1 202 ? -3.642 -1.208 16.654 1.00 88.38 202 LEU A CA 1
ATOM 1547 C C . LEU A 1 202 ? -2.629 -2.307 16.312 1.00 88.38 202 LEU A C 1
ATOM 1549 O O . LEU A 1 202 ? -1.546 -2.328 16.887 1.00 88.38 202 LEU A O 1
ATOM 1553 N N . LEU A 1 203 ? -2.936 -3.156 15.326 1.00 86.94 203 LEU A N 1
ATOM 1554 C CA . LEU A 1 203 ? -2.043 -4.225 14.876 1.00 86.94 203 LEU A CA 1
ATOM 1555 C C . LEU A 1 203 ? -0.710 -3.689 14.366 1.00 86.94 203 LEU A C 1
ATOM 1557 O O . LEU A 1 203 ? 0.328 -4.188 14.772 1.00 86.94 203 LEU A O 1
ATOM 1561 N N . VAL A 1 204 ? -0.717 -2.679 13.494 1.00 88.31 204 VAL A N 1
ATOM 1562 C CA . VAL A 1 204 ? 0.519 -2.124 12.919 1.00 88.31 204 VAL A CA 1
ATOM 1563 C C . VAL A 1 204 ? 1.379 -1.469 13.996 1.00 88.31 204 VAL A C 1
ATOM 1565 O O . VAL A 1 204 ? 2.599 -1.623 13.976 1.00 88.31 204 VAL A O 1
ATOM 1568 N N . LYS A 1 205 ? 0.758 -0.760 14.945 1.00 87.00 205 LYS A N 1
ATOM 1569 C CA . LYS A 1 205 ? 1.480 -0.090 16.029 1.00 87.00 205 LYS A CA 1
ATOM 1570 C C . LYS A 1 205 ? 2.070 -1.085 17.032 1.00 87.00 205 LYS A C 1
ATOM 1572 O O . LYS A 1 205 ? 3.207 -0.899 17.451 1.00 87.00 205 LYS A O 1
ATOM 1577 N N . GLU A 1 206 ? 1.335 -2.148 17.355 1.00 88.12 206 GLU A N 1
ATOM 1578 C CA . GLU A 1 206 ? 1.770 -3.185 18.299 1.00 88.12 206 GLU A CA 1
ATOM 1579 C C . GLU A 1 206 ? 2.548 -4.336 17.656 1.00 88.12 206 GLU A C 1
ATOM 1581 O O . GLU A 1 206 ? 3.087 -5.174 18.377 1.00 88.12 206 GLU A O 1
ATOM 1586 N N . LEU A 1 207 ? 2.656 -4.389 16.325 1.00 88.25 207 LEU A N 1
ATOM 1587 C CA . LEU A 1 207 ? 3.307 -5.491 15.612 1.00 88.25 207 LEU A CA 1
ATOM 1588 C C . LEU A 1 207 ? 4.699 -5.834 16.171 1.00 88.25 207 LEU A C 1
ATOM 1590 O O . LEU A 1 207 ? 4.951 -7.022 16.382 1.00 88.25 207 LEU A O 1
ATOM 1594 N N . PRO A 1 208 ? 5.591 -4.864 16.470 1.00 87.25 208 PRO A N 1
ATOM 1595 C CA . PRO A 1 208 ? 6.896 -5.181 17.048 1.00 87.25 208 PRO A CA 1
ATOM 1596 C C . PRO A 1 208 ? 6.791 -5.907 18.397 1.00 87.25 208 PRO A C 1
ATOM 1598 O O . PRO A 1 208 ? 7.491 -6.895 18.622 1.00 87.25 208 PRO A O 1
ATOM 1601 N N . ASN A 1 209 ? 5.880 -5.467 19.268 1.00 89.00 209 ASN A N 1
ATOM 1602 C CA . ASN A 1 209 ? 5.683 -6.042 20.599 1.00 89.00 209 ASN A CA 1
ATOM 1603 C C . ASN A 1 209 ? 5.000 -7.413 20.534 1.00 89.00 209 ASN A C 1
ATOM 1605 O O . ASN A 1 209 ? 5.361 -8.326 21.280 1.00 89.00 209 ASN A O 1
ATOM 1609 N N . ILE A 1 210 ? 4.053 -7.583 19.607 1.00 86.69 210 ILE A N 1
ATOM 1610 C CA . ILE A 1 210 ? 3.406 -8.868 19.325 1.00 86.69 210 ILE A CA 1
ATOM 1611 C C . ILE A 1 210 ? 4.454 -9.878 18.853 1.00 86.69 210 ILE A C 1
ATOM 1613 O O . ILE A 1 210 ? 4.536 -10.973 19.406 1.00 86.69 210 ILE A O 1
ATOM 1617 N N . VAL A 1 211 ? 5.289 -9.512 17.874 1.00 87.19 211 VAL A N 1
ATOM 1618 C CA . VAL A 1 211 ? 6.359 -10.384 17.358 1.00 87.19 211 VAL A CA 1
ATOM 1619 C C . VAL A 1 211 ? 7.343 -10.749 18.466 1.00 87.19 211 VAL A C 1
ATOM 1621 O O . VAL A 1 211 ? 7.686 -11.922 18.608 1.00 87.19 211 VAL A O 1
ATOM 1624 N N . HIS A 1 212 ? 7.751 -9.777 19.284 1.00 87.06 212 HIS A N 1
ATOM 1625 C CA . HIS A 1 212 ? 8.629 -10.033 20.421 1.00 87.06 212 HIS A CA 1
ATOM 1626 C C . HIS A 1 212 ? 7.992 -11.003 21.429 1.00 87.06 212 HIS A C 1
ATOM 1628 O O . HIS A 1 212 ? 8.624 -11.976 21.827 1.00 87.06 212 HIS A O 1
ATOM 1634 N N . SER A 1 213 ? 6.714 -10.816 21.763 1.00 86.94 213 SER A N 1
ATOM 1635 C CA . SER A 1 213 ? 5.995 -11.687 22.703 1.00 86.94 213 SER A CA 1
ATOM 1636 C C . SER A 1 213 ? 5.822 -13.114 22.173 1.00 86.94 213 SER A C 1
ATOM 1638 O O . SER A 1 213 ? 5.948 -14.081 22.924 1.00 86.94 213 SER A O 1
ATOM 1640 N N . VAL A 1 214 ? 5.564 -13.266 20.870 1.00 85.88 214 VAL A N 1
ATOM 1641 C CA . VAL A 1 214 ? 5.505 -14.579 20.208 1.00 85.88 214 VAL A CA 1
ATOM 1642 C C . VAL A 1 214 ? 6.872 -15.259 20.235 1.00 85.88 214 VAL A C 1
ATOM 1644 O O . VAL A 1 214 ? 6.946 -16.455 20.510 1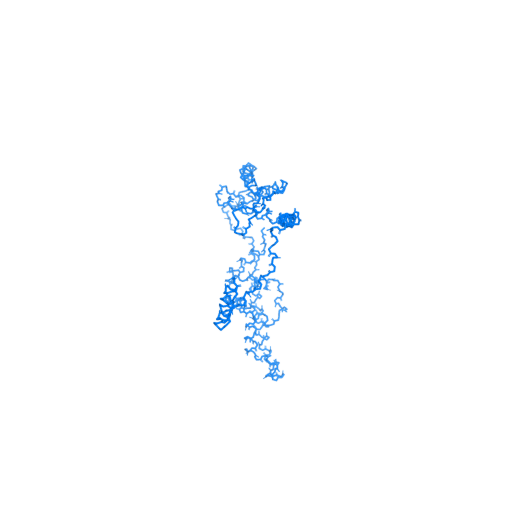.00 85.88 214 VAL A O 1
ATOM 1647 N N . PHE A 1 215 ? 7.948 -14.509 19.988 1.00 85.25 215 PHE A N 1
ATOM 1648 C CA . PHE A 1 215 ? 9.312 -15.030 20.045 1.00 85.25 215 PHE A CA 1
ATOM 1649 C C . PHE A 1 215 ? 9.681 -15.517 21.453 1.00 85.25 215 PHE A C 1
ATOM 1651 O O . PHE A 1 215 ? 10.122 -16.656 21.600 1.00 85.25 215 PHE A O 1
ATOM 1658 N N . GLU A 1 216 ? 9.434 -14.709 22.486 1.00 85.69 216 GLU A N 1
ATOM 1659 C CA . GLU A 1 216 ? 9.680 -15.094 23.883 1.00 85.69 216 GLU A CA 1
ATOM 1660 C C . GLU A 1 216 ? 8.858 -16.328 24.281 1.00 85.69 216 GLU A C 1
ATOM 1662 O O . GLU A 1 216 ? 9.378 -17.251 24.908 1.00 85.69 216 GLU A O 1
ATOM 1667 N N . LYS A 1 217 ? 7.595 -16.417 23.840 1.00 83.56 217 LYS A N 1
ATOM 1668 C CA . LYS A 1 217 ? 6.756 -17.597 24.091 1.00 83.56 217 LYS A CA 1
ATOM 1669 C C . LYS A 1 217 ? 7.267 -18.848 23.371 1.00 83.56 217 LYS A C 1
ATOM 1671 O O . LYS A 1 217 ? 7.259 -19.933 23.947 1.00 83.56 217 LYS A O 1
ATOM 1676 N N . ALA A 1 218 ? 7.715 -18.726 22.122 1.00 82.81 218 ALA A N 1
ATOM 1677 C CA . ALA A 1 218 ? 8.295 -19.846 21.378 1.00 82.81 218 ALA A CA 1
ATOM 1678 C C . ALA A 1 218 ? 9.598 -20.337 22.028 1.00 82.81 218 ALA A C 1
ATOM 1680 O O . ALA A 1 218 ? 9.826 -21.545 22.150 1.00 82.81 218 ALA A O 1
ATOM 1681 N N . ARG A 1 219 ? 10.426 -19.400 22.500 1.00 82.94 219 ARG A N 1
ATOM 1682 C CA . ARG A 1 219 ? 11.638 -19.703 23.255 1.00 82.94 219 ARG A CA 1
ATOM 1683 C C . ARG A 1 219 ? 11.315 -20.427 24.559 1.00 82.94 219 ARG A C 1
ATOM 1685 O O . ARG A 1 219 ? 11.898 -21.479 24.798 1.00 82.94 219 ARG A O 1
ATOM 1692 N N . SER A 1 220 ? 10.357 -19.933 25.345 1.00 82.75 220 SER A N 1
ATOM 1693 C CA . SER A 1 220 ? 9.985 -20.562 26.618 1.00 82.75 220 SER A CA 1
ATOM 1694 C C . SER A 1 220 ? 9.469 -21.990 26.423 1.00 82.75 220 SER A C 1
ATOM 1696 O O . SER A 1 220 ? 9.850 -22.884 27.167 1.00 82.75 220 SER A O 1
ATOM 1698 N N . LEU A 1 221 ? 8.655 -22.235 25.388 1.00 79.81 221 LEU A N 1
ATOM 1699 C CA . LEU A 1 221 ? 8.178 -23.583 25.054 1.00 79.81 221 LEU A CA 1
ATOM 1700 C C . LEU A 1 221 ? 9.327 -24.521 24.656 1.00 79.81 221 LEU A C 1
ATOM 1702 O O . LEU A 1 221 ? 9.308 -25.701 24.995 1.00 79.81 221 LEU A O 1
ATOM 1706 N N . THR A 1 222 ? 10.335 -24.003 23.952 1.00 78.00 222 THR A N 1
ATOM 1707 C CA . THR A 1 222 ? 11.526 -24.780 23.580 1.00 78.00 222 THR A CA 1
ATOM 1708 C C . THR A 1 222 ? 12.381 -25.088 24.810 1.00 78.00 222 THR A C 1
ATOM 1710 O O . THR A 1 222 ? 12.819 -26.221 24.980 1.00 78.00 222 THR A O 1
ATOM 1713 N N . GLU A 1 223 ? 12.585 -24.112 25.697 1.00 78.62 223 GLU A N 1
ATOM 1714 C CA . GLU A 1 223 ? 13.309 -24.301 26.960 1.00 78.62 223 GLU A CA 1
ATOM 1715 C C . GLU A 1 223 ? 12.591 -25.304 27.877 1.00 78.62 223 GLU A C 1
ATOM 1717 O O . GLU A 1 223 ? 13.245 -26.182 28.435 1.00 78.62 223 GLU A O 1
ATOM 1722 N N . GLU A 1 224 ? 11.258 -25.258 27.971 1.00 76.12 224 GLU A N 1
ATOM 1723 C CA . GLU A 1 224 ? 10.452 -26.257 28.691 1.00 76.12 224 GLU A CA 1
ATOM 1724 C C . GLU A 1 224 ? 10.614 -27.664 28.097 1.00 76.12 224 GLU A C 1
ATOM 1726 O O . GLU A 1 224 ? 10.818 -28.622 28.842 1.00 76.12 224 GLU A O 1
ATOM 1731 N N . GLN A 1 225 ? 10.576 -27.805 26.767 1.00 71.06 225 GLN A N 1
ATOM 1732 C CA . GLN A 1 225 ? 10.780 -29.096 26.095 1.00 71.06 225 GLN A CA 1
ATOM 1733 C C . GLN A 1 225 ? 12.191 -29.650 26.311 1.00 71.06 225 GLN A C 1
ATOM 1735 O O . GLN A 1 225 ? 12.349 -30.840 26.583 1.00 71.06 225 GLN A O 1
ATOM 1740 N N . VAL A 1 226 ? 13.212 -28.797 26.211 1.00 66.50 226 VAL A N 1
ATOM 1741 C CA . VAL A 1 226 ? 14.610 -29.173 26.453 1.00 66.50 226 VAL A CA 1
ATOM 1742 C C . VAL A 1 226 ? 14.800 -29.566 27.917 1.00 66.50 226 VAL A C 1
ATOM 1744 O O . VAL A 1 226 ? 15.330 -30.637 28.195 1.00 66.50 226 VAL A O 1
ATOM 1747 N N . THR A 1 227 ? 14.306 -28.765 28.859 1.00 69.88 227 THR A N 1
ATOM 1748 C CA . THR A 1 227 ? 14.394 -29.063 30.296 1.00 69.88 227 THR A CA 1
ATOM 1749 C C . THR A 1 227 ? 13.676 -30.372 30.625 1.00 69.88 227 THR A C 1
ATOM 1751 O O . THR A 1 227 ? 14.245 -31.227 31.293 1.00 69.88 227 THR A O 1
ATOM 1754 N N . ALA A 1 228 ? 12.487 -30.612 30.065 1.00 71.06 228 ALA A N 1
ATOM 1755 C CA . ALA A 1 228 ? 11.773 -31.881 30.224 1.00 71.06 228 ALA A CA 1
ATOM 1756 C C . ALA A 1 228 ? 12.532 -33.096 29.650 1.00 71.06 228 ALA A C 1
ATOM 1758 O O . ALA A 1 228 ? 12.354 -34.213 30.140 1.00 71.06 228 ALA A O 1
ATOM 1759 N N . LEU A 1 229 ? 13.366 -32.902 28.622 1.00 61.06 229 LEU A N 1
ATOM 1760 C CA . LEU A 1 229 ? 14.222 -33.949 28.058 1.00 61.06 229 LEU A CA 1
ATOM 1761 C C . LEU A 1 229 ? 15.424 -34.256 28.969 1.00 61.06 229 LEU A C 1
ATOM 1763 O O . LEU A 1 229 ? 15.763 -35.423 29.155 1.00 61.06 229 LEU A O 1
ATOM 1767 N N . TYR A 1 230 ? 16.056 -33.222 29.534 1.00 60.00 230 TYR A N 1
ATOM 1768 C CA . TYR A 1 230 ? 17.289 -33.343 30.323 1.00 60.00 230 TYR A CA 1
ATOM 1769 C C . TYR A 1 230 ? 17.052 -33.655 31.810 1.00 60.00 230 TYR A C 1
ATOM 1771 O O . TYR A 1 230 ? 17.824 -34.416 32.393 1.00 60.00 230 TYR A O 1
ATOM 1779 N N . ASP A 1 231 ? 15.967 -33.159 32.407 1.00 62.41 231 ASP A N 1
ATOM 1780 C CA . ASP A 1 231 ? 15.597 -33.418 33.809 1.00 62.41 231 ASP A CA 1
ATOM 1781 C C . ASP A 1 231 ? 14.812 -34.729 33.993 1.00 62.41 231 ASP A C 1
ATOM 1783 O O . ASP A 1 231 ? 14.293 -35.005 35.076 1.00 62.41 231 ASP A O 1
ATOM 1787 N N . ASN A 1 232 ? 14.718 -35.569 32.956 1.00 49.75 232 ASN A N 1
ATOM 1788 C CA . ASN A 1 232 ? 14.103 -36.890 33.042 1.00 49.75 232 ASN A CA 1
ATOM 1789 C C . ASN A 1 232 ? 15.179 -37.990 33.185 1.00 49.75 232 ASN A C 1
ATOM 1791 O O . ASN A 1 232 ? 15.648 -38.523 32.179 1.00 49.75 232 ASN A O 1
ATOM 1795 N N . PRO A 1 233 ? 15.559 -38.403 34.412 1.00 49.22 233 PRO A N 1
ATOM 1796 C CA . PRO A 1 233 ? 16.647 -39.353 34.655 1.00 49.22 233 PRO A CA 1
ATOM 1797 C C . PRO A 1 233 ? 16.282 -40.815 34.345 1.00 49.22 233 PRO A C 1
ATOM 1799 O O . PRO A 1 233 ? 16.985 -41.720 34.788 1.00 49.22 233 PRO A O 1
ATOM 1802 N N . SER A 1 234 ? 15.178 -41.098 33.642 1.00 46.59 234 SER A N 1
ATOM 1803 C CA . SER A 1 234 ? 14.751 -42.478 33.397 1.00 46.59 234 SER A CA 1
ATOM 1804 C C . SER A 1 234 ? 15.387 -43.054 32.121 1.00 46.59 234 SER A C 1
ATOM 1806 O O . SER A 1 234 ? 15.011 -42.643 31.021 1.00 46.59 234 SER A O 1
ATOM 1808 N N . PRO A 1 235 ? 16.255 -44.084 32.217 1.00 49.66 235 PRO A N 1
ATOM 1809 C CA . PRO A 1 235 ? 16.858 -44.749 31.053 1.00 49.66 235 PRO A CA 1
ATOM 1810 C C . PRO A 1 235 ? 15.830 -45.448 30.149 1.00 49.66 235 PRO A C 1
ATOM 1812 O O . PRO A 1 235 ? 16.146 -45.845 29.035 1.00 49.66 235 PRO A O 1
ATOM 1815 N N . SER A 1 236 ? 14.592 -45.610 30.623 1.00 50.19 236 SER A N 1
ATOM 1816 C CA . SER A 1 236 ? 13.534 -46.385 29.967 1.00 50.19 236 SER A CA 1
ATOM 1817 C C . SER A 1 236 ? 12.888 -45.712 28.748 1.00 50.19 236 SER A C 1
ATOM 1819 O O . SER A 1 236 ? 12.095 -46.350 28.059 1.00 50.19 236 SER A O 1
ATOM 1821 N N . LYS A 1 237 ? 13.208 -44.441 28.466 1.00 49.78 237 LYS A N 1
ATOM 1822 C CA . LYS A 1 237 ? 12.689 -43.703 27.298 1.00 49.78 237 LYS A CA 1
ATOM 1823 C C . LYS A 1 237 ? 13.761 -43.283 26.291 1.00 49.78 237 LYS A C 1
ATOM 1825 O O . LYS A 1 237 ? 13.414 -42.689 25.274 1.00 49.78 237 LYS A O 1
ATOM 1830 N N . ASN A 1 238 ? 15.030 -43.612 26.537 1.00 47.28 238 ASN A N 1
ATOM 1831 C CA . ASN A 1 238 ? 16.078 -43.444 25.537 1.00 47.28 238 ASN A CA 1
ATOM 1832 C C . ASN A 1 238 ? 15.903 -44.550 24.490 1.00 47.28 238 ASN A C 1
ATOM 1834 O O . ASN A 1 238 ? 16.274 -45.699 24.713 1.00 47.28 238 ASN A O 1
ATOM 1838 N N . THR A 1 239 ? 15.285 -44.221 23.358 1.00 51.47 239 THR A N 1
ATOM 1839 C CA . THR A 1 239 ? 15.076 -45.155 22.241 1.00 51.47 239 THR A CA 1
ATOM 1840 C C . THR A 1 239 ? 16.353 -45.448 21.448 1.00 51.47 239 THR A C 1
ATOM 1842 O O . THR A 1 239 ? 16.289 -46.185 20.470 1.00 51.47 239 THR A O 1
ATOM 1845 N N . ASP A 1 240 ? 17.514 -44.954 21.892 1.00 51.62 240 ASP A N 1
ATOM 1846 C CA . ASP A 1 240 ? 18.849 -45.365 21.430 1.00 51.62 240 ASP A CA 1
ATOM 1847 C C . ASP A 1 240 ? 19.207 -46.779 21.930 1.00 51.62 240 ASP A C 1
ATOM 1849 O O . ASP A 1 240 ? 20.243 -47.035 22.544 1.00 51.62 240 ASP A O 1
ATOM 1853 N N . THR A 1 241 ? 18.328 -47.740 21.653 1.00 52.66 241 THR A N 1
ATOM 1854 C CA . THR A 1 241 ? 18.743 -49.141 21.600 1.00 52.66 241 THR A CA 1
ATOM 1855 C C . THR A 1 241 ? 19.299 -49.374 20.199 1.00 52.66 241 THR A C 1
ATOM 1857 O O . THR A 1 241 ? 18.546 -49.235 19.233 1.00 52.66 241 THR A O 1
ATOM 1860 N N . PRO A 1 242 ? 20.604 -49.676 20.044 1.00 50.44 242 PRO A N 1
ATOM 1861 C CA . PRO A 1 242 ? 21.153 -49.984 18.733 1.00 50.44 242 PRO A CA 1
ATOM 1862 C C . PRO A 1 242 ? 20.349 -51.142 18.123 1.00 50.44 242 PRO A C 1
ATOM 1864 O O . PRO A 1 242 ? 20.003 -52.081 18.851 1.00 50.44 242 PRO A O 1
ATOM 1867 N N . PRO A 1 243 ? 20.011 -51.078 16.822 1.00 50.91 243 PRO A N 1
ATOM 1868 C CA . PRO A 1 243 ? 19.182 -52.089 16.187 1.00 50.91 243 PRO A CA 1
ATOM 1869 C C . PRO A 1 243 ? 19.808 -53.460 16.414 1.00 50.91 243 PRO A C 1
ATOM 1871 O O . PRO A 1 243 ? 20.990 -53.675 16.138 1.00 50.91 243 PRO A O 1
ATOM 1874 N N . THR A 1 244 ? 19.013 -54.380 16.957 1.00 54.75 244 THR A N 1
ATOM 1875 C CA . THR A 1 244 ? 19.436 -55.765 17.136 1.00 54.75 244 THR A CA 1
ATOM 1876 C C . THR A 1 244 ? 19.768 -56.306 15.744 1.00 54.75 244 THR A C 1
ATOM 1878 O O . THR A 1 244 ? 18.909 -56.223 14.860 1.00 54.75 244 THR A O 1
ATOM 1881 N N . PRO A 1 245 ? 20.999 -56.789 15.495 1.00 50.91 245 PRO A N 1
ATOM 1882 C CA . PRO A 1 245 ? 21.371 -57.250 14.168 1.00 50.91 245 PRO A CA 1
ATOM 1883 C C . PRO A 1 245 ? 20.408 -58.364 13.734 1.00 50.91 245 PRO A C 1
ATOM 1885 O O . PRO A 1 245 ? 20.071 -59.223 14.556 1.00 50.91 245 PRO A O 1
ATOM 1888 N N . PRO A 1 246 ? 19.926 -58.345 12.479 1.00 55.06 246 PRO A N 1
ATOM 1889 C CA . PRO A 1 246 ? 19.001 -59.356 11.996 1.00 55.06 246 PRO A CA 1
ATOM 1890 C C . PRO A 1 246 ? 19.648 -60.733 12.147 1.00 55.06 246 PRO A C 1
ATOM 1892 O O . PRO A 1 246 ? 20.774 -60.952 11.697 1.00 55.06 246 PRO A O 1
ATOM 1895 N N . VAL A 1 247 ? 18.936 -61.648 12.809 1.00 63.72 247 VAL A N 1
ATOM 1896 C CA . VAL A 1 247 ? 19.346 -63.050 12.908 1.00 63.72 247 VAL A CA 1
ATOM 1897 C C . VAL A 1 247 ? 19.489 -63.576 11.476 1.00 63.72 247 VAL A C 1
ATOM 1899 O O . VAL A 1 247 ? 18.527 -63.453 10.712 1.00 63.72 247 VAL A O 1
ATOM 1902 N N . PRO A 1 248 ? 20.658 -64.112 11.076 1.00 63.06 248 PRO A N 1
ATOM 1903 C CA . PRO A 1 248 ? 20.842 -64.648 9.736 1.00 63.06 248 PRO A CA 1
ATOM 1904 C C . PRO A 1 248 ? 19.767 -65.695 9.449 1.00 63.06 248 PRO A C 1
ATOM 1906 O O . PRO A 1 248 ? 19.580 -66.629 10.230 1.00 63.06 248 PRO A O 1
ATOM 1909 N N . VAL A 1 249 ? 19.035 -65.513 8.349 1.00 67.06 249 VAL A N 1
ATOM 1910 C CA . VAL A 1 249 ? 18.102 -66.524 7.851 1.00 67.06 249 VAL A CA 1
ATOM 1911 C C . VAL A 1 249 ? 18.952 -67.719 7.446 1.00 67.06 249 VAL A C 1
ATOM 1913 O O . VAL A 1 249 ? 19.689 -67.639 6.466 1.00 67.06 249 VAL A O 1
ATOM 1916 N N . LEU A 1 250 ? 18.884 -68.790 8.237 1.00 68.44 250 LEU A N 1
ATOM 1917 C CA . LEU A 1 250 ? 19.567 -70.037 7.924 1.00 68.44 250 LEU A CA 1
ATOM 1918 C C . LEU A 1 250 ? 19.013 -70.545 6.594 1.00 68.44 250 LEU A C 1
ATOM 1920 O O . LEU A 1 250 ? 17.800 -70.631 6.392 1.00 68.44 250 LEU A O 1
ATOM 1924 N N . THR A 1 251 ? 19.907 -70.845 5.665 1.00 75.56 251 THR A N 1
ATOM 1925 C CA . THR A 1 251 ? 19.540 -71.523 4.426 1.00 75.56 251 THR A CA 1
ATOM 1926 C C . THR A 1 251 ? 18.923 -72.893 4.751 1.00 75.56 251 THR A C 1
ATOM 1928 O O . THR A 1 251 ? 19.197 -73.457 5.813 1.00 75.56 251 THR A O 1
ATOM 1931 N N . PRO A 1 252 ? 18.110 -73.486 3.856 1.00 73.12 252 PRO A N 1
ATOM 1932 C CA . PRO A 1 252 ? 17.523 -74.811 4.089 1.00 73.12 252 PRO A CA 1
ATOM 1933 C C . PRO A 1 252 ? 18.563 -75.894 4.425 1.00 73.12 252 PRO A C 1
ATOM 1935 O O . PRO A 1 252 ? 18.273 -76.855 5.136 1.00 73.12 252 PRO A O 1
ATOM 1938 N N . GLU A 1 253 ? 19.790 -75.719 3.932 1.00 72.00 253 GLU A N 1
ATOM 1939 C CA . GLU A 1 253 ? 20.931 -76.588 4.205 1.00 72.00 253 GLU A CA 1
ATOM 1940 C C . GLU A 1 253 ? 21.449 -76.413 5.645 1.00 72.00 253 GLU A C 1
ATOM 1942 O O . GLU A 1 253 ? 21.676 -77.398 6.349 1.00 72.00 253 GLU A O 1
ATOM 1947 N N . GLU A 1 254 ? 21.535 -75.172 6.130 1.00 76.38 254 GLU A N 1
ATOM 1948 C CA . GLU A 1 254 ? 21.905 -74.845 7.512 1.00 76.38 254 GLU A CA 1
ATOM 1949 C C . GLU A 1 254 ? 20.805 -75.220 8.523 1.00 76.38 254 GLU A C 1
ATOM 1951 O O . GLU A 1 254 ? 21.113 -75.666 9.629 1.00 76.38 254 GLU A O 1
ATOM 1956 N N . GLU A 1 255 ? 19.522 -75.125 8.153 1.00 75.81 255 GLU A N 1
ATOM 1957 C CA . GLU A 1 255 ? 18.421 -75.667 8.965 1.00 75.81 255 GLU A CA 1
ATOM 1958 C C . GLU A 1 255 ? 18.491 -77.194 9.077 1.00 75.81 255 GLU A C 1
ATOM 1960 O O . GLU A 1 255 ? 18.227 -77.752 10.147 1.00 75.81 255 GLU A O 1
ATOM 1965 N N . GLY A 1 256 ? 18.866 -77.873 7.988 1.00 73.38 256 GLY A N 1
ATOM 1966 C CA . GLY A 1 256 ? 19.100 -79.315 7.979 1.00 73.38 256 GLY A CA 1
ATOM 1967 C C . GLY A 1 256 ? 20.245 -79.717 8.909 1.00 73.38 256 GLY A C 1
ATOM 1968 O O . GLY A 1 256 ? 20.090 -80.639 9.710 1.00 73.38 256 GLY A O 1
ATOM 1969 N N . GLN A 1 257 ? 21.362 -78.985 8.865 1.00 78.19 257 GLN A N 1
ATOM 1970 C CA . GLN A 1 257 ? 22.516 -79.219 9.741 1.00 78.19 257 GLN A CA 1
ATOM 1971 C C . GLN A 1 257 ? 22.196 -78.940 11.209 1.00 78.19 257 GLN A C 1
ATOM 1973 O O . GLN A 1 257 ? 22.563 -79.734 12.074 1.00 78.19 257 GLN A O 1
ATOM 1978 N N . LYS A 1 258 ? 21.466 -77.858 11.498 1.00 76.88 258 LYS A N 1
ATOM 1979 C CA . LYS A 1 258 ? 21.059 -77.524 12.865 1.00 76.88 258 LYS A CA 1
ATOM 1980 C C . LYS A 1 258 ? 20.123 -78.582 13.449 1.00 76.88 258 LYS A C 1
ATOM 1982 O O . LYS A 1 258 ? 20.355 -79.043 14.558 1.00 76.88 258 LYS A O 1
ATOM 1987 N N . LYS A 1 259 ? 19.137 -79.054 12.677 1.00 78.75 259 LYS A N 1
ATOM 1988 C CA . LYS A 1 259 ? 18.264 -80.161 13.108 1.00 78.75 259 LYS A CA 1
ATOM 1989 C C . LYS A 1 259 ? 19.030 -81.463 13.324 1.00 78.75 259 LYS A C 1
ATOM 1991 O O . LYS A 1 259 ? 18.725 -82.177 14.272 1.00 78.75 259 LYS A O 1
ATOM 1996 N N . ALA A 1 260 ? 20.002 -81.779 12.466 1.00 75.50 260 ALA A N 1
ATOM 1997 C CA . ALA A 1 260 ? 20.834 -82.970 12.629 1.00 75.50 260 ALA A CA 1
ATOM 1998 C C . ALA A 1 260 ? 21.703 -82.890 13.894 1.00 75.50 260 ALA A C 1
ATOM 2000 O O . ALA A 1 260 ? 21.785 -83.867 14.633 1.00 75.50 260 ALA A O 1
ATOM 2001 N N . PHE A 1 261 ? 22.286 -81.720 14.169 1.00 75.69 261 PHE A N 1
ATOM 2002 C CA . PHE A 1 261 ? 23.051 -81.465 15.388 1.00 75.69 261 PHE A CA 1
ATOM 2003 C C . PHE A 1 261 ? 22.175 -81.565 16.644 1.00 75.69 261 PHE A C 1
ATOM 2005 O O . PHE A 1 261 ? 22.541 -82.261 17.586 1.00 75.69 261 PHE A O 1
ATOM 2012 N N . ASP A 1 262 ? 20.996 -80.940 16.642 1.00 80.06 262 ASP A N 1
ATOM 2013 C CA . ASP A 1 262 ? 20.074 -80.974 17.782 1.00 80.06 262 ASP A CA 1
ATOM 2014 C C . ASP A 1 262 ? 19.594 -82.414 18.073 1.00 80.06 262 ASP A C 1
ATOM 2016 O O . ASP A 1 262 ? 19.565 -82.836 19.228 1.00 80.06 262 ASP A O 1
ATOM 2020 N N . LEU A 1 263 ? 19.320 -83.212 17.031 1.00 78.12 263 LEU A N 1
ATOM 2021 C CA . LEU A 1 263 ? 18.991 -84.640 17.155 1.00 78.12 263 LEU A CA 1
ATOM 2022 C C . LEU A 1 263 ? 20.162 -85.488 17.680 1.00 78.12 263 LEU A C 1
ATOM 2024 O O . LEU A 1 263 ? 19.939 -86.427 18.444 1.00 78.12 263 LEU A O 1
ATOM 2028 N N . GLU A 1 264 ? 21.402 -85.184 17.286 1.00 73.00 264 GLU A N 1
ATOM 2029 C CA . GLU A 1 264 ? 22.588 -85.888 17.790 1.00 73.00 264 GLU A CA 1
ATOM 2030 C C . GLU A 1 264 ? 22.863 -85.560 19.266 1.00 73.00 264 GLU A C 1
ATOM 2032 O O . GLU A 1 264 ? 23.287 -86.433 20.027 1.00 73.00 264 GLU A O 1
ATOM 2037 N N . MET A 1 265 ? 22.593 -84.323 19.686 1.00 75.50 265 MET A N 1
ATOM 2038 C CA . MET A 1 265 ? 22.794 -83.878 21.066 1.00 75.50 265 MET A CA 1
ATOM 2039 C C . MET A 1 265 ? 21.716 -84.415 22.017 1.00 75.50 265 MET A C 1
ATOM 2041 O O . MET A 1 265 ? 22.050 -84.780 23.145 1.00 75.50 265 MET A O 1
ATOM 2045 N N . ASP A 1 266 ? 20.467 -84.555 21.562 1.00 71.00 266 ASP A N 1
ATOM 2046 C CA . ASP A 1 266 ? 19.395 -85.194 22.344 1.00 71.00 266 ASP A CA 1
ATOM 2047 C C . ASP A 1 266 ? 19.541 -86.726 22.422 1.00 71.00 266 ASP A C 1
ATOM 2049 O O . ASP A 1 266 ? 19.097 -87.348 23.385 1.00 71.00 266 ASP A O 1
ATOM 2053 N N . GLY A 1 267 ? 20.211 -87.356 21.451 1.00 55.50 267 GLY A N 1
ATOM 2054 C CA . GLY A 1 267 ? 20.465 -88.803 21.433 1.00 55.50 267 GLY A CA 1
ATOM 2055 C C . GLY A 1 267 ? 21.609 -89.290 22.336 1.00 55.50 267 GLY A C 1
ATOM 2056 O O . GLY A 1 267 ? 21.885 -90.490 22.354 1.00 55.50 267 GLY A O 1
ATOM 2057 N N . ARG A 1 268 ? 22.301 -88.391 23.054 1.00 57.06 268 ARG A N 1
ATOM 2058 C CA . ARG A 1 268 ? 23.414 -88.720 23.972 1.00 57.06 268 ARG A CA 1
ATOM 2059 C C . ARG A 1 268 ? 23.066 -88.579 25.465 1.00 57.06 268 ARG A C 1
ATOM 2061 O O . ARG A 1 268 ? 23.990 -88.565 26.280 1.00 57.06 268 ARG A O 1
ATOM 2068 N N . GLN A 1 269 ? 21.781 -88.480 25.823 1.00 49.62 269 GLN A N 1
ATOM 2069 C CA . GLN A 1 269 ? 21.327 -88.615 27.217 1.00 49.62 269 GLN A CA 1
ATOM 2070 C C . GLN A 1 269 ? 21.181 -90.077 27.643 1.00 49.62 269 GLN A C 1
ATOM 2072 O O . GLN A 1 269 ? 20.650 -90.883 26.847 1.00 49.62 269 GLN A O 1
#

Foldseek 3Di:
DPLLVLLLVVLCVVQVANDVVLVCCLQVDDLVPDDLLQLQLSLVCSNPVVCPVVSVVSSVVVCVVLVCDPVPDPPVSNVVSVVVSVVNSVVSSVVSVVSNVSSDSPPPDDDPPPPDDPPPQDPVSLVVLLVVLLVLLLVLLVVLQWDFACDVPDPHGLDTDGQDPVLSVVLSVVLSVVCSVVVPDDDDVSSVVSSVVSNVSSCVVCVVVVVVVSVVSVVVVVVVVVCVVVVPPDPVPPPPPPPDPPDPPQDPVSVVVVVVVVVVVVVPD

pLDDT: mean 80.0, std 13.44, range [40.31, 94.56]

Organism: NCBI:txid412755